Protein AF-A0A2E0F6T7-F1 (afdb_monomer_lite)

Radius of gyration: 25.2 Å; chains: 1; bounding box: 48×57×86 Å

Structure (mmCIF, N/CA/C/O backbone):
data_AF-A0A2E0F6T7-F1
#
_entry.id   AF-A0A2E0F6T7-F1
#
loop_
_atom_site.group_PDB
_atom_site.id
_atom_site.type_symbol
_atom_site.label_atom_id
_atom_site.label_alt_id
_atom_site.label_comp_id
_atom_site.label_asym_id
_atom_site.label_entity_id
_atom_site.label_seq_id
_atom_site.pdbx_PDB_ins_code
_atom_site.Cartn_x
_atom_site.Cartn_y
_atom_site.Cartn_z
_atom_site.occupancy
_atom_site.B_iso_or_equiv
_atom_site.auth_seq_id
_atom_site.auth_comp_id
_atom_site.auth_asym_id
_atom_site.auth_atom_id
_atom_site.pdbx_PDB_model_num
ATOM 1 N N . MET A 1 1 ? -14.562 -21.140 11.403 1.00 61.62 1 MET A N 1
ATOM 2 C CA . MET A 1 1 ? -14.460 -19.663 11.322 1.00 61.62 1 MET A CA 1
ATOM 3 C C . MET A 1 1 ? -13.015 -19.191 11.119 1.00 61.62 1 MET A C 1
ATOM 5 O O . MET A 1 1 ? -12.789 -18.374 10.238 1.00 61.62 1 MET A O 1
ATOM 9 N N . THR A 1 2 ? -12.035 -19.763 11.833 1.00 73.62 2 THR A N 1
ATOM 10 C CA . THR A 1 2 ? -10.591 -19.449 11.712 1.00 73.62 2 THR A CA 1
ATOM 11 C C . THR A 1 2 ? -10.030 -19.582 10.290 1.00 73.62 2 THR A C 1
ATOM 13 O O . THR A 1 2 ? -9.438 -18.637 9.792 1.00 73.62 2 THR A O 1
ATOM 16 N N . LYS A 1 3 ? -10.308 -20.683 9.573 1.00 83.38 3 LYS A N 1
ATOM 17 C CA . LYS A 1 3 ? -9.822 -20.872 8.187 1.00 83.38 3 LYS A CA 1
ATOM 18 C C . LYS A 1 3 ? -10.288 -19.779 7.210 1.00 83.38 3 LYS A C 1
ATOM 20 O O . LYS A 1 3 ? -9.493 -19.304 6.411 1.00 83.38 3 LYS A O 1
ATOM 25 N N . ILE A 1 4 ? -11.556 -19.359 7.285 1.00 86.88 4 ILE A N 1
ATOM 26 C CA . ILE A 1 4 ? -12.109 -18.310 6.402 1.00 86.88 4 ILE A CA 1
ATOM 27 C C . ILE A 1 4 ? -11.471 -16.953 6.730 1.00 86.88 4 ILE A C 1
ATOM 29 O O . ILE A 1 4 ? -11.150 -16.185 5.825 1.00 86.88 4 ILE A O 1
ATOM 33 N N . LYS A 1 5 ? -11.227 -16.681 8.017 1.00 89.44 5 LYS A N 1
ATOM 34 C CA . LYS A 1 5 ? -10.518 -15.484 8.484 1.00 89.44 5 LYS A CA 1
ATOM 35 C C . LYS A 1 5 ? -9.088 -15.437 7.928 1.00 89.44 5 LYS A C 1
ATOM 37 O O . LYS A 1 5 ? -8.731 -14.444 7.306 1.00 89.44 5 LYS A O 1
ATOM 42 N N . THR A 1 6 ? -8.331 -16.534 8.017 1.00 92.06 6 THR A N 1
ATOM 43 C CA . THR A 1 6 ? -6.976 -16.633 7.441 1.00 92.06 6 THR A CA 1
ATOM 44 C C . THR A 1 6 ? -6.974 -16.466 5.920 1.00 92.06 6 THR A C 1
ATOM 46 O O . THR A 1 6 ? -6.130 -15.752 5.387 1.00 92.06 6 THR A O 1
ATOM 49 N N . VAL A 1 7 ? -7.935 -17.065 5.205 1.00 94.56 7 VAL A N 1
ATOM 50 C CA . VAL A 1 7 ? -8.083 -16.857 3.751 1.00 94.56 7 VAL A CA 1
ATOM 51 C C . VAL A 1 7 ? -8.364 -15.388 3.445 1.00 94.56 7 VAL A C 1
ATOM 53 O O . VAL A 1 7 ? -7.757 -14.827 2.542 1.00 94.56 7 VAL A O 1
ATOM 56 N N . SER A 1 8 ? -9.223 -14.733 4.221 1.00 93.62 8 SER A N 1
ATOM 57 C CA . SER A 1 8 ? -9.528 -13.312 4.026 1.00 93.62 8 SER A CA 1
ATOM 58 C C . SER A 1 8 ? -8.299 -12.431 4.283 1.00 93.62 8 SER A C 1
ATOM 60 O O . SER A 1 8 ? -7.999 -11.551 3.479 1.00 93.62 8 SER A O 1
ATOM 62 N N . ASN A 1 9 ? -7.533 -12.722 5.339 1.00 93.81 9 ASN A N 1
ATOM 63 C CA . ASN A 1 9 ? -6.266 -12.053 5.646 1.00 93.81 9 ASN A CA 1
ATOM 64 C C . ASN A 1 9 ? -5.234 -12.240 4.526 1.00 93.81 9 ASN A C 1
ATOM 66 O O . ASN A 1 9 ? -4.562 -11.284 4.132 1.00 93.81 9 ASN A O 1
ATOM 70 N N . PHE A 1 10 ? -5.143 -13.455 3.979 1.00 95.62 10 PHE A N 1
ATOM 71 C CA . PHE A 1 10 ? -4.315 -13.761 2.818 1.00 95.62 10 PHE A CA 1
ATOM 72 C C . PHE A 1 10 ? -4.742 -12.950 1.594 1.00 95.62 10 PHE A C 1
ATOM 74 O O . PHE A 1 10 ? -3.897 -12.301 0.985 1.00 95.62 10 PHE A O 1
ATOM 81 N N . LEU A 1 11 ? -6.035 -12.924 1.260 1.00 95.69 11 LEU A N 1
ATOM 82 C CA . LEU A 1 11 ? -6.547 -12.167 0.115 1.00 95.69 11 LEU A CA 1
ATOM 83 C C . LEU A 1 11 ? -6.218 -10.676 0.240 1.00 95.69 11 LEU A C 1
ATOM 85 O O . LEU A 1 11 ? -5.744 -10.083 -0.724 1.00 95.69 11 LEU A O 1
ATOM 89 N N . VAL A 1 12 ? -6.387 -10.081 1.425 1.00 93.44 12 VAL A N 1
ATOM 90 C CA . VAL A 1 12 ? -6.034 -8.671 1.656 1.00 93.44 12 VAL A CA 1
ATOM 91 C C . VAL A 1 12 ? -4.532 -8.446 1.483 1.00 93.44 12 VAL A C 1
ATOM 93 O O . VAL A 1 12 ? -4.132 -7.631 0.652 1.00 93.44 12 VAL A O 1
ATOM 96 N N . GLY A 1 13 ? -3.694 -9.177 2.223 1.00 91.56 13 GLY A N 1
ATOM 97 C CA . GLY A 1 13 ? -2.246 -8.956 2.222 1.00 91.56 13 GLY A CA 1
ATOM 98 C C . GLY A 1 13 ? -1.561 -9.332 0.906 1.00 91.56 13 GLY A C 1
ATOM 99 O O . GLY A 1 13 ? -0.613 -8.667 0.505 1.00 91.56 13 GLY A O 1
ATOM 100 N N . PHE A 1 14 ? -2.046 -10.358 0.206 1.00 94.31 14 PHE A N 1
ATOM 101 C CA . PHE A 1 14 ? -1.449 -10.865 -1.032 1.00 94.31 14 PHE A CA 1
ATOM 102 C C . PHE A 1 14 ? -2.036 -10.231 -2.303 1.00 94.31 14 PHE A C 1
ATOM 104 O O . PHE A 1 14 ? -1.435 -10.341 -3.373 1.0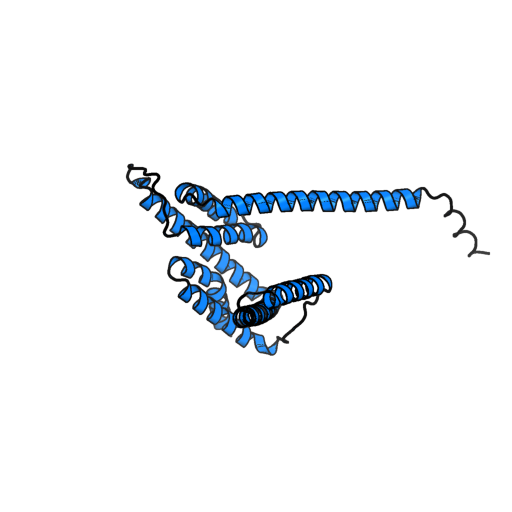0 94.31 14 PHE A O 1
ATOM 111 N N . SER A 1 15 ? -3.169 -9.518 -2.207 1.00 95.25 15 SER A N 1
ATOM 112 C CA . SER A 1 15 ? -3.799 -8.828 -3.348 1.00 95.25 15 SER A CA 1
ATOM 113 C C . SER A 1 15 ? -2.810 -7.970 -4.142 1.00 95.25 15 SER A C 1
ATOM 115 O O . SER A 1 15 ? -2.874 -7.927 -5.370 1.00 95.25 15 SER A O 1
ATOM 117 N N . TYR A 1 16 ? -1.856 -7.332 -3.462 1.00 91.25 16 TYR A N 1
ATOM 118 C CA . TYR A 1 16 ? -0.852 -6.456 -4.060 1.00 91.25 16 TYR A CA 1
ATOM 119 C C . TYR A 1 16 ? 0.065 -7.153 -5.067 1.00 91.25 16 TYR A C 1
ATOM 121 O O . TYR A 1 16 ? 0.610 -6.481 -5.940 1.00 91.25 16 TYR A O 1
ATOM 129 N N . THR A 1 17 ? 0.221 -8.478 -5.022 1.00 94.44 17 THR A N 1
ATOM 130 C CA . THR A 1 17 ? 0.951 -9.210 -6.070 1.00 94.44 17 THR A CA 1
ATOM 131 C C . THR A 1 17 ? 0.209 -9.221 -7.398 1.00 94.44 17 THR A C 1
ATOM 133 O O . THR A 1 17 ? 0.825 -9.145 -8.462 1.00 94.44 17 THR A O 1
ATOM 136 N N . LEU A 1 18 ? -1.122 -9.185 -7.365 1.00 93.75 18 LEU A N 1
ATOM 137 C CA . LEU A 1 18 ? -1.937 -9.146 -8.575 1.00 93.75 18 LEU A CA 1
ATOM 138 C C . LEU A 1 18 ? -1.811 -7.817 -9.331 1.00 93.75 18 LEU A C 1
ATOM 140 O O . LEU A 1 18 ? -2.150 -7.780 -10.510 1.00 93.75 18 LEU A O 1
ATOM 144 N N . LEU A 1 19 ? -1.253 -6.758 -8.722 1.00 89.81 19 LEU A N 1
ATOM 145 C CA . LEU A 1 19 ? -0.925 -5.509 -9.426 1.00 89.81 19 LEU A CA 1
ATOM 146 C C . LEU A 1 19 ? 0.069 -5.716 -10.574 1.00 89.81 19 LEU A C 1
ATOM 148 O O . LEU A 1 19 ? 0.006 -4.970 -11.550 1.00 89.81 19 LEU A O 1
ATOM 152 N N . LEU A 1 20 ? 0.961 -6.711 -10.478 1.00 88.94 20 LEU A N 1
ATOM 153 C CA . LEU A 1 20 ? 1.888 -7.051 -11.563 1.00 88.94 20 LEU A CA 1
ATOM 154 C C . LEU A 1 20 ? 1.158 -7.596 -12.792 1.00 88.94 20 LEU A C 1
ATOM 156 O O . LEU A 1 20 ? 1.630 -7.429 -13.913 1.00 88.94 20 LEU A O 1
ATOM 160 N N . TYR A 1 21 ? 0.021 -8.259 -12.577 1.00 87.81 21 TYR A N 1
ATOM 161 C CA . TYR A 1 21 ? -0.737 -8.912 -13.633 1.00 87.81 21 TYR A CA 1
ATOM 162 C C . TYR A 1 21 ? -1.860 -8.015 -14.155 1.00 87.81 21 TYR A C 1
ATOM 164 O O . TYR A 1 21 ? -1.913 -7.696 -15.340 1.00 87.81 21 TYR A O 1
ATOM 172 N N . ASN A 1 22 ? -2.773 -7.602 -13.271 1.00 89.94 22 ASN A N 1
ATOM 173 C CA . ASN A 1 22 ? -3.933 -6.800 -13.634 1.00 89.94 22 ASN A CA 1
ATOM 174 C C . ASN A 1 22 ? -4.479 -6.005 -12.434 1.00 89.94 22 ASN A C 1
ATOM 176 O O . ASN A 1 22 ? -4.794 -6.552 -11.376 1.00 89.94 22 ASN A O 1
ATOM 180 N N . LYS A 1 23 ? -4.690 -4.700 -12.643 1.00 87.50 23 LYS A N 1
ATOM 181 C CA . LYS A 1 23 ? -5.265 -3.773 -11.653 1.00 87.50 23 LYS A CA 1
ATOM 182 C C . LYS A 1 23 ? -6.658 -4.197 -11.171 1.00 87.50 23 LYS A C 1
ATOM 184 O O . LYS A 1 23 ? -6.986 -3.996 -10.005 1.00 87.50 23 LYS A O 1
ATOM 189 N N . ILE A 1 24 ? -7.461 -4.801 -12.048 1.00 90.06 24 ILE A N 1
ATOM 190 C CA . ILE A 1 24 ? -8.802 -5.300 -11.722 1.00 90.06 24 ILE A CA 1
ATOM 191 C C . ILE A 1 24 ? -8.698 -6.478 -10.752 1.00 90.06 24 ILE A C 1
ATOM 193 O O . ILE A 1 24 ? -9.421 -6.516 -9.763 1.00 90.06 24 ILE A O 1
ATOM 197 N N . TYR A 1 25 ? -7.767 -7.409 -10.982 1.00 92.69 25 TYR A N 1
ATOM 198 C CA . TYR A 1 25 ? -7.584 -8.570 -10.106 1.00 92.69 25 TYR A CA 1
ATOM 199 C C . TYR A 1 25 ? -7.112 -8.164 -8.715 1.00 92.69 25 TYR A C 1
ATOM 201 O O . TYR A 1 25 ? -7.616 -8.698 -7.728 1.00 92.69 25 TYR A O 1
ATOM 209 N N . PHE A 1 26 ? -6.216 -7.177 -8.631 1.00 92.25 26 PHE A N 1
ATOM 210 C CA . PHE A 1 26 ? -5.876 -6.531 -7.365 1.00 92.25 26 PHE A CA 1
ATOM 211 C C . PHE A 1 26 ? -7.130 -6.004 -6.655 1.00 92.25 26 PHE A C 1
ATOM 213 O O . PHE A 1 26 ? -7.393 -6.391 -5.517 1.00 92.25 26 PHE A O 1
ATOM 220 N N . GLY A 1 27 ? -7.929 -5.176 -7.337 1.00 88.69 27 GLY A N 1
ATOM 221 C CA . GLY A 1 27 ? -9.111 -4.544 -6.749 1.00 88.69 27 GLY A CA 1
ATOM 222 C C . GLY A 1 27 ? -10.162 -5.549 -6.277 1.00 88.69 27 GLY A C 1
ATOM 223 O O . GLY A 1 27 ? -10.627 -5.459 -5.145 1.00 88.69 27 GLY A O 1
ATOM 224 N N . VAL A 1 28 ? -10.500 -6.538 -7.109 1.00 92.75 28 VAL A N 1
ATOM 225 C CA . VAL A 1 28 ? -11.490 -7.574 -6.775 1.00 92.75 28 VAL A CA 1
ATOM 226 C C . VAL A 1 28 ? -11.014 -8.421 -5.598 1.00 92.75 28 VAL A C 1
ATOM 228 O O . VAL A 1 28 ? -11.767 -8.625 -4.653 1.00 92.75 28 VAL A O 1
ATOM 231 N N . THR A 1 29 ? -9.759 -8.872 -5.612 1.00 94.94 29 THR A N 1
ATOM 232 C CA . THR A 1 29 ? -9.207 -9.720 -4.542 1.00 94.94 29 THR A CA 1
ATOM 233 C C . THR A 1 29 ? -9.156 -8.976 -3.216 1.00 94.94 29 THR A C 1
ATOM 235 O O . THR A 1 29 ? -9.562 -9.521 -2.188 1.00 94.94 29 THR A O 1
ATOM 238 N N . LEU A 1 30 ? -8.717 -7.713 -3.246 1.00 92.00 30 LEU A N 1
ATOM 239 C CA . LEU A 1 30 ? -8.727 -6.849 -2.076 1.00 92.00 30 LEU A CA 1
ATOM 240 C C . LEU A 1 30 ? -10.159 -6.696 -1.554 1.00 92.00 30 LEU A C 1
ATOM 242 O O . LEU A 1 30 ? -10.411 -7.039 -0.405 1.00 92.00 30 LEU A O 1
ATOM 246 N N . LEU A 1 31 ? -11.111 -6.275 -2.394 1.00 90.50 31 LEU A N 1
ATOM 247 C CA . LEU A 1 31 ? -12.509 -6.087 -1.991 1.00 90.50 31 LEU A CA 1
ATOM 248 C C . LEU A 1 31 ? -13.119 -7.356 -1.394 1.00 90.50 31 LEU A C 1
ATOM 250 O O . LEU A 1 31 ? -13.725 -7.283 -0.329 1.00 90.50 31 LEU A O 1
ATOM 254 N N . VAL A 1 32 ? -12.929 -8.517 -2.024 1.00 93.38 32 VAL A N 1
ATOM 255 C CA . VAL A 1 32 ? -13.435 -9.798 -1.510 1.00 93.38 32 VAL A CA 1
ATOM 256 C C . VAL A 1 32 ? -12.836 -10.110 -0.137 1.00 93.38 32 VAL A C 1
ATOM 258 O O . VAL A 1 32 ? -13.575 -10.494 0.772 1.00 93.38 32 VAL A O 1
ATOM 261 N N . GLY A 1 33 ? -11.531 -9.899 0.055 1.00 92.44 33 GLY A N 1
ATOM 262 C CA . GLY A 1 33 ? -10.875 -10.073 1.353 1.00 92.44 33 GLY A CA 1
ATOM 263 C C . GLY A 1 33 ? -11.412 -9.113 2.422 1.00 92.44 33 GLY A C 1
ATOM 264 O O . GLY A 1 33 ? -11.763 -9.549 3.521 1.00 92.44 33 GLY A O 1
ATOM 265 N N . LEU A 1 34 ? -11.541 -7.822 2.089 1.00 89.12 34 LEU A N 1
ATOM 266 C CA . LEU A 1 34 ? -12.056 -6.787 2.993 1.00 89.12 34 LEU A CA 1
ATOM 267 C C . LEU A 1 34 ? -13.513 -7.073 3.396 1.00 89.12 34 LEU A C 1
ATOM 269 O O . LEU A 1 34 ? -13.841 -7.063 4.583 1.00 89.12 34 LEU A O 1
ATOM 273 N N . PHE A 1 35 ? -14.388 -7.367 2.428 1.00 89.19 35 PHE A N 1
ATOM 274 C CA . PHE A 1 35 ? -15.796 -7.678 2.690 1.00 89.19 35 PHE A CA 1
ATOM 275 C C . PHE A 1 35 ? -15.956 -8.951 3.518 1.00 89.19 35 PHE A C 1
ATOM 277 O O . PHE A 1 35 ? -16.786 -8.984 4.426 1.00 89.19 35 PHE A O 1
ATOM 284 N N . SER A 1 36 ? -15.139 -9.973 3.258 1.00 90.62 36 SER A N 1
ATOM 285 C CA . SER A 1 36 ? -15.159 -11.212 4.039 1.00 90.62 36 SER A CA 1
ATOM 286 C C . SER A 1 36 ? -14.774 -10.956 5.498 1.00 90.62 36 SER A C 1
ATOM 288 O O . SER A 1 36 ? -15.485 -11.393 6.402 1.00 90.62 36 SER A O 1
ATOM 290 N N . LEU A 1 37 ? -13.715 -10.175 5.749 1.00 88.56 37 LEU A N 1
ATOM 291 C CA . LEU A 1 37 ? -13.326 -9.775 7.108 1.00 88.56 37 LEU A CA 1
ATOM 292 C C . LEU A 1 37 ? -14.413 -8.966 7.809 1.00 88.56 37 LEU A C 1
ATOM 294 O O . LEU A 1 37 ? -14.748 -9.249 8.961 1.00 88.56 37 LEU A O 1
ATOM 298 N N . PHE A 1 38 ? -14.993 -7.997 7.102 1.00 86.44 38 PHE A N 1
ATOM 299 C CA . PHE A 1 38 ? -16.081 -7.187 7.631 1.00 86.44 38 PHE A CA 1
ATOM 300 C C . PHE A 1 38 ? -17.281 -8.048 8.029 1.00 86.44 38 PHE A C 1
ATOM 302 O O . PHE A 1 38 ? -17.812 -7.897 9.126 1.00 86.44 38 PHE A O 1
ATOM 309 N N . PHE A 1 39 ? -17.682 -8.994 7.180 1.00 86.44 39 PHE A N 1
ATOM 310 C CA . PHE A 1 39 ? -18.820 -9.866 7.450 1.00 86.44 39 PHE A CA 1
ATOM 311 C C . PHE A 1 39 ? -18.572 -10.812 8.633 1.00 86.44 39 PHE A C 1
ATOM 313 O O . PHE A 1 39 ? -19.473 -11.022 9.447 1.00 86.44 39 PHE A O 1
ATOM 320 N N . LEU A 1 40 ? -17.357 -11.352 8.766 1.00 86.44 40 LEU A N 1
ATOM 321 C CA . LEU A 1 40 ? -16.989 -12.240 9.874 1.00 86.44 40 LEU A CA 1
ATOM 322 C C . LEU A 1 40 ? -17.010 -11.518 11.227 1.00 86.44 40 LEU A C 1
ATOM 324 O O . LEU A 1 40 ? -17.507 -12.064 12.212 1.00 86.44 40 LEU A O 1
ATOM 328 N N . GLU A 1 41 ? -16.514 -10.283 11.277 1.00 82.12 41 GLU A N 1
ATOM 329 C CA . GLU A 1 41 ? -16.394 -9.502 12.515 1.00 82.12 41 GLU A CA 1
ATOM 330 C C . GLU A 1 41 ? -17.555 -8.507 12.717 1.00 82.12 41 GLU A C 1
ATOM 332 O O . GLU A 1 41 ? -17.557 -7.747 13.685 1.00 82.12 41 GLU A O 1
ATOM 337 N N . ARG A 1 42 ? -18.591 -8.542 11.860 1.00 78.31 42 ARG A N 1
ATOM 338 C CA . ARG A 1 42 ? -19.722 -7.588 11.862 1.00 78.31 42 ARG A CA 1
ATOM 339 C C . ARG A 1 42 ? -20.403 -7.421 13.221 1.00 78.31 42 ARG A C 1
ATOM 341 O O . ARG A 1 42 ? -20.880 -6.345 13.549 1.00 78.31 42 ARG A O 1
ATOM 348 N N . HIS A 1 43 ? -20.440 -8.490 14.015 1.00 77.25 43 HIS A N 1
ATOM 349 C CA . HIS A 1 43 ? -21.098 -8.528 15.322 1.00 77.25 43 HIS A CA 1
ATOM 350 C C . HIS A 1 43 ? -20.323 -7.766 16.408 1.00 77.25 43 HIS A C 1
ATOM 352 O O . HIS A 1 43 ? -20.911 -7.346 17.399 1.00 77.25 43 HIS A O 1
ATOM 358 N N . LYS A 1 44 ? -19.016 -7.554 16.216 1.00 72.81 44 LYS A N 1
ATOM 359 C CA . LYS A 1 44 ? -18.159 -6.767 17.116 1.00 72.81 44 LYS A CA 1
ATOM 360 C C . LYS A 1 44 ? -18.028 -5.312 16.670 1.00 72.81 44 LYS A C 1
ATOM 362 O O . LYS A 1 44 ? -17.322 -4.533 17.308 1.00 72.81 44 LYS A O 1
ATOM 367 N N . PHE A 1 45 ? -18.671 -4.946 15.564 1.00 70.44 45 PHE A N 1
ATOM 368 C CA . PHE A 1 45 ? -18.433 -3.686 14.889 1.00 70.44 45 PHE A CA 1
ATOM 369 C C . PHE A 1 45 ? -19.621 -2.732 15.006 1.00 70.44 45 PHE A C 1
ATOM 371 O O . PHE A 1 45 ? -20.758 -3.085 14.704 1.00 70.44 45 PHE A O 1
ATOM 378 N N . LYS A 1 46 ? -19.340 -1.483 15.390 1.00 72.19 46 LYS A N 1
ATOM 379 C CA . LYS A 1 46 ? -20.273 -0.360 15.255 1.00 72.19 46 LYS A CA 1
ATOM 380 C C . LYS A 1 46 ? -19.704 0.620 14.243 1.00 72.19 46 LYS A C 1
ATOM 382 O O . LYS A 1 46 ? -18.585 1.108 14.420 1.00 72.19 46 LYS A O 1
ATOM 387 N N . PHE A 1 47 ? -20.481 0.887 13.194 1.00 74.56 47 PHE A N 1
ATOM 388 C CA . PHE A 1 47 ? -20.090 1.829 12.155 1.00 74.56 47 PHE A CA 1
ATOM 389 C C . PHE A 1 47 ? -19.928 3.219 12.760 1.00 74.56 47 PHE A C 1
ATOM 391 O O . PHE A 1 47 ? -20.829 3.736 13.418 1.00 74.56 47 PHE A O 1
ATOM 398 N N . ASN A 1 48 ? -18.756 3.804 12.553 1.00 69.88 48 ASN A N 1
ATOM 399 C CA . ASN A 1 48 ? -18.409 5.111 13.067 1.00 69.88 48 ASN A CA 1
ATOM 400 C C . ASN A 1 48 ? -18.237 6.082 11.907 1.00 69.88 48 ASN A C 1
ATOM 402 O O . ASN A 1 48 ? -17.464 5.839 10.981 1.00 69.88 48 ASN A O 1
ATOM 406 N N . PHE A 1 49 ? -18.918 7.216 12.015 1.00 68.56 49 PHE A N 1
ATOM 407 C CA . PHE A 1 49 ? -18.798 8.327 11.073 1.00 68.56 49 PHE A CA 1
ATOM 408 C C . PHE A 1 49 ? -17.727 9.345 11.481 1.00 68.56 49 PHE A C 1
ATOM 410 O O . PHE A 1 49 ? -17.420 10.256 10.722 1.00 68.56 49 PHE A O 1
ATOM 417 N N . VAL A 1 50 ? -17.163 9.199 12.684 1.00 67.31 50 VAL A N 1
ATOM 418 C CA . VAL A 1 50 ? -16.272 10.184 13.305 1.00 67.31 50 VAL A CA 1
ATOM 419 C C . VAL A 1 50 ? -15.006 9.486 13.818 1.00 67.31 50 VAL A C 1
ATOM 421 O O . VAL A 1 50 ? -15.059 8.355 14.328 1.00 67.31 50 VAL A O 1
ATOM 424 N N . TYR A 1 51 ? -13.850 10.141 13.672 1.00 65.44 51 TYR A N 1
ATOM 425 C CA . TYR A 1 51 ? -12.606 9.691 14.295 1.00 65.44 51 TYR A CA 1
ATOM 426 C C . TYR A 1 51 ? -12.681 9.901 15.807 1.00 65.44 51 TYR A C 1
ATOM 428 O O . TYR A 1 51 ? -13.264 10.870 16.287 1.00 65.44 51 TYR A O 1
ATOM 436 N N . ASN A 1 52 ? -12.048 9.018 16.579 1.00 66.06 52 ASN A N 1
ATOM 437 C CA . ASN A 1 52 ? -12.006 9.193 18.033 1.00 66.06 52 ASN A CA 1
ATOM 438 C C . ASN A 1 52 ? -11.146 10.415 18.426 1.00 66.06 52 ASN A C 1
ATOM 440 O O . ASN A 1 52 ? -11.353 11.006 19.481 1.00 66.06 52 ASN A O 1
ATOM 444 N N . GLU A 1 53 ? -10.209 10.823 17.565 1.00 71.06 53 GLU A N 1
ATOM 445 C CA . GLU A 1 53 ? -9.313 11.952 17.805 1.00 71.06 53 GLU A CA 1
ATOM 446 C C . GLU A 1 53 ? -9.862 13.270 17.248 1.00 71.06 53 GLU A C 1
ATOM 448 O O . GLU A 1 53 ? -10.107 13.424 16.048 1.00 71.06 53 GLU A O 1
ATOM 453 N N . LYS A 1 54 ? -9.989 14.269 18.130 1.00 73.69 54 LYS A N 1
ATOM 454 C CA . LYS A 1 54 ? -10.538 15.592 17.796 1.00 73.69 54 LYS A CA 1
ATOM 455 C C . LYS A 1 54 ? -9.720 16.330 16.727 1.00 73.69 54 LYS A C 1
ATOM 457 O O . LYS A 1 54 ? -10.310 16.975 15.869 1.00 73.69 54 LYS A O 1
ATOM 462 N N . GLN A 1 55 ? -8.388 16.223 16.752 1.00 68.62 55 GLN A N 1
ATOM 463 C CA . GLN A 1 55 ? -7.516 16.857 15.750 1.00 68.62 55 GLN A CA 1
ATOM 464 C C . GLN A 1 55 ? -7.726 16.264 14.352 1.00 68.62 55 GLN A C 1
ATOM 466 O O . GLN A 1 55 ? -7.897 17.008 13.390 1.00 68.62 55 GLN A O 1
ATOM 471 N N . THR A 1 56 ? -7.795 14.939 14.250 1.00 72.25 56 THR A N 1
ATOM 472 C CA . THR A 1 56 ? -8.013 14.224 12.985 1.00 72.25 56 THR A CA 1
ATOM 473 C C . THR A 1 56 ? -9.373 14.565 12.375 1.00 72.25 56 THR A C 1
ATOM 475 O O . THR A 1 56 ? -9.463 14.798 11.171 1.00 72.25 56 THR A O 1
ATOM 478 N N . ASN A 1 57 ? -10.413 14.722 13.204 1.00 75.12 57 ASN A N 1
ATOM 479 C CA . ASN A 1 57 ? -11.711 15.230 12.749 1.00 75.12 57 ASN A CA 1
ATOM 480 C C . ASN A 1 57 ? -11.614 16.641 12.158 1.00 75.12 57 ASN A C 1
ATOM 482 O O . ASN A 1 57 ? -12.184 16.890 11.102 1.00 75.12 57 ASN A O 1
ATOM 486 N N . ILE A 1 58 ? -10.883 17.558 12.802 1.00 76.06 58 ILE A N 1
ATOM 487 C CA . ILE A 1 58 ? -10.713 18.933 12.301 1.00 76.06 58 ILE A CA 1
ATOM 488 C C . ILE A 1 58 ? -10.053 18.922 10.920 1.00 76.06 58 ILE A C 1
ATOM 490 O O . ILE A 1 58 ? -10.562 19.563 10.004 1.00 76.06 58 ILE A O 1
ATOM 494 N N . PHE A 1 59 ? -8.964 18.167 10.747 1.00 74.75 59 PHE A N 1
ATOM 495 C CA . PHE A 1 59 ? -8.304 18.043 9.444 1.00 74.75 59 PHE A CA 1
ATOM 496 C C . PHE A 1 59 ? -9.218 17.413 8.390 1.00 74.75 59 PHE A C 1
ATOM 498 O O . PHE A 1 59 ? -9.255 17.891 7.257 1.00 74.75 59 PHE A O 1
ATOM 505 N N . PHE A 1 60 ? -9.989 16.387 8.754 1.00 77.31 60 PHE A N 1
ATOM 506 C CA . PHE A 1 60 ? -10.955 15.760 7.854 1.00 77.31 60 PHE A CA 1
ATOM 507 C C . PHE A 1 60 ? -12.026 16.755 7.383 1.00 77.31 60 PHE A C 1
ATOM 509 O O . PHE A 1 60 ? -12.207 16.926 6.179 1.00 77.31 60 PHE A O 1
ATOM 516 N N . PHE A 1 61 ? -12.675 17.478 8.300 1.00 80.19 61 PHE A N 1
ATOM 517 C CA . PHE A 1 61 ? -13.690 18.475 7.945 1.00 80.19 61 PHE A CA 1
ATOM 518 C C . PHE A 1 61 ? -13.112 19.645 7.147 1.00 80.19 61 PHE A C 1
ATOM 520 O O . PHE A 1 61 ? -13.725 20.070 6.172 1.00 80.19 61 PHE A O 1
ATOM 527 N N . LEU A 1 62 ? -11.917 20.128 7.499 1.00 83.88 62 LEU A N 1
ATOM 528 C CA . LEU A 1 62 ? -11.226 21.159 6.724 1.00 83.88 62 LEU A CA 1
ATOM 529 C C . LEU A 1 62 ? -10.961 20.687 5.288 1.00 83.88 62 LEU A C 1
ATOM 531 O O . LEU A 1 62 ? -11.219 21.423 4.340 1.00 83.88 62 LEU A O 1
ATOM 535 N N . THR A 1 63 ? -10.495 19.446 5.127 1.00 80.69 63 THR A N 1
ATOM 536 C CA . THR A 1 63 ? -10.269 18.836 3.809 1.00 80.69 63 THR A CA 1
ATOM 537 C C . THR A 1 63 ? -11.567 18.774 3.007 1.00 80.69 63 THR A C 1
ATOM 539 O O . THR A 1 63 ? -11.574 19.150 1.838 1.00 80.69 63 THR A O 1
ATOM 542 N N . LEU A 1 64 ? -12.678 18.366 3.630 1.00 82.75 64 LEU A N 1
ATOM 543 C CA . LEU A 1 64 ? -13.983 18.341 2.970 1.00 82.75 64 LEU A CA 1
ATOM 544 C C . LEU A 1 64 ? -14.442 19.732 2.536 1.00 82.75 64 LEU A C 1
ATOM 546 O O . LEU A 1 64 ? -14.893 19.878 1.407 1.00 82.75 64 LEU A O 1
ATOM 550 N N . ILE A 1 65 ? -14.286 20.751 3.385 1.00 84.00 65 ILE A N 1
ATOM 551 C CA . ILE A 1 65 ? -14.638 22.137 3.044 1.00 84.00 65 ILE A CA 1
ATOM 552 C C . ILE A 1 65 ? -13.818 22.615 1.841 1.00 84.00 65 ILE A C 1
ATOM 554 O O . ILE A 1 65 ? -14.386 23.147 0.890 1.00 84.00 65 ILE A O 1
ATOM 558 N N . LEU A 1 66 ? -12.501 22.379 1.838 1.00 84.75 66 LEU A N 1
ATOM 559 C CA . LEU A 1 66 ? -11.623 22.753 0.724 1.00 84.75 66 LEU A CA 1
ATOM 560 C C . LEU A 1 66 ? -12.026 22.057 -0.585 1.00 84.75 66 LEU A C 1
ATOM 562 O O . LEU A 1 66 ? -12.112 22.706 -1.628 1.00 84.75 66 LEU A O 1
ATOM 566 N N . PHE A 1 67 ? -12.329 20.758 -0.534 1.00 79.69 67 PHE A N 1
ATOM 567 C CA . PHE A 1 67 ? -12.803 20.003 -1.698 1.00 79.69 67 PHE A CA 1
ATOM 568 C C . PHE A 1 67 ? -14.180 20.466 -2.182 1.00 79.69 67 PHE A C 1
ATOM 570 O O . PHE A 1 67 ? -14.416 20.529 -3.389 1.00 79.69 67 PHE A O 1
ATOM 577 N N . PHE A 1 68 ? -15.074 20.820 -1.259 1.00 81.88 68 PHE A N 1
ATOM 578 C CA . PHE A 1 68 ? -16.402 21.338 -1.570 1.00 81.88 68 PHE A CA 1
ATOM 579 C C . PHE A 1 68 ? -16.317 22.680 -2.298 1.00 81.88 68 PHE A C 1
ATOM 581 O O . PHE A 1 68 ? -16.897 22.835 -3.371 1.00 81.88 68 PHE A O 1
ATOM 588 N N . VAL A 1 69 ? -15.504 23.610 -1.785 1.00 83.50 69 VAL A N 1
ATOM 589 C CA . VAL A 1 69 ? -15.225 24.899 -2.439 1.00 83.50 69 VAL A CA 1
ATOM 590 C C . VAL A 1 69 ? -14.616 24.682 -3.824 1.00 83.50 69 VAL A C 1
ATOM 592 O O . VAL A 1 69 ? -15.095 25.251 -4.802 1.00 83.50 69 VAL A O 1
ATOM 595 N N . SER A 1 70 ? -13.613 23.805 -3.937 1.00 81.88 70 SER A N 1
ATOM 596 C CA . SER A 1 70 ? -12.992 23.483 -5.226 1.00 81.88 70 SER A CA 1
ATOM 597 C C . SER A 1 70 ? -13.978 22.885 -6.233 1.00 81.88 70 SER A C 1
ATOM 599 O O . SER A 1 70 ? -13.795 23.066 -7.434 1.00 81.88 70 SER A O 1
ATOM 601 N N . SER A 1 71 ? -14.994 22.159 -5.770 1.00 83.50 71 SER A N 1
ATOM 602 C CA . SER A 1 71 ? -15.964 21.500 -6.648 1.00 83.50 71 SER A CA 1
ATOM 603 C C . SER A 1 71 ? -17.069 22.437 -7.114 1.00 83.50 71 SER A C 1
ATOM 605 O O . SER A 1 71 ? -17.484 22.332 -8.263 1.00 83.50 71 SER A O 1
ATOM 607 N N . ILE A 1 72 ? -17.488 23.396 -6.280 1.00 83.56 72 ILE A N 1
ATOM 608 C CA . ILE A 1 72 ? -18.395 24.480 -6.698 1.00 83.56 72 ILE A CA 1
ATOM 609 C C . ILE A 1 72 ? -17.741 25.333 -7.789 1.00 83.56 72 ILE A C 1
ATOM 611 O O . ILE A 1 72 ? -18.389 25.702 -8.761 1.00 83.56 72 ILE A O 1
ATOM 615 N N . LEU A 1 73 ? -16.447 25.621 -7.637 1.00 85.25 73 LEU A N 1
ATOM 616 C CA . LEU A 1 73 ? -15.673 26.432 -8.581 1.00 85.25 73 LEU A CA 1
ATOM 617 C C . LEU A 1 73 ? -15.234 25.659 -9.839 1.00 85.25 73 LEU A C 1
ATOM 619 O O . LEU A 1 73 ? -14.531 26.205 -10.688 1.00 85.25 73 LEU A O 1
ATOM 623 N N . SER A 1 74 ? -15.614 24.385 -9.965 1.00 87.69 74 SER A N 1
ATOM 624 C CA . SER A 1 74 ? -15.248 23.541 -11.099 1.00 87.69 74 SER A CA 1
ATOM 625 C C . SER A 1 74 ? -16.033 23.899 -12.357 1.00 87.69 74 SER A C 1
ATOM 627 O O . SER A 1 74 ? -17.223 24.194 -12.315 1.00 87.69 74 SER A O 1
ATOM 629 N N . ILE A 1 75 ? -15.379 23.748 -13.511 1.00 79.94 75 ILE A N 1
ATOM 630 C CA . ILE A 1 75 ? -15.979 23.922 -14.844 1.00 79.94 75 ILE A CA 1
ATOM 631 C C . ILE A 1 75 ? -17.149 22.942 -15.071 1.00 79.94 75 ILE A C 1
ATOM 633 O O . ILE A 1 75 ? -18.048 23.216 -15.863 1.00 79.94 75 ILE A O 1
ATOM 637 N N . LYS A 1 76 ? -17.141 21.782 -14.398 1.00 86.75 76 LYS A N 1
ATOM 638 C CA . LYS A 1 76 ? -18.204 20.766 -14.466 1.00 86.75 76 LYS A CA 1
ATOM 639 C C . LYS A 1 76 ? -18.611 20.343 -13.051 1.00 86.75 76 LYS A C 1
ATOM 641 O O . LYS A 1 76 ? -18.139 19.299 -12.589 1.00 86.75 76 LYS A O 1
ATOM 646 N N . PRO A 1 77 ? -19.458 21.130 -12.369 1.00 77.62 77 PRO A N 1
ATOM 647 C CA . PRO A 1 77 ? -19.770 20.926 -10.957 1.00 77.62 77 PRO A CA 1
ATOM 648 C C . PRO A 1 77 ? -20.389 19.550 -10.688 1.00 77.62 77 PRO A C 1
ATOM 650 O O . PRO A 1 77 ? -19.985 18.897 -9.731 1.00 77.62 77 PRO A O 1
ATOM 653 N N . ASP A 1 78 ? -21.255 19.044 -11.572 1.00 80.94 78 ASP A N 1
ATOM 654 C CA . ASP A 1 78 ? -21.907 17.732 -11.411 1.00 80.94 78 ASP A CA 1
ATOM 655 C C . ASP A 1 78 ? -20.892 16.590 -11.242 1.00 80.94 78 ASP A C 1
ATOM 657 O O . ASP A 1 78 ? -20.950 15.814 -10.288 1.00 80.94 78 ASP A O 1
ATOM 661 N N . ARG A 1 79 ? -19.878 16.545 -12.118 1.00 79.81 79 ARG A N 1
ATOM 662 C CA . ARG A 1 79 ? -18.801 15.542 -12.049 1.00 79.81 79 ARG A CA 1
ATOM 663 C C . ARG A 1 79 ? -17.936 15.720 -10.806 1.00 79.81 79 ARG A C 1
ATOM 665 O O . ARG A 1 79 ? -17.410 14.751 -10.270 1.00 79.81 79 ARG A O 1
ATOM 672 N N . SER A 1 80 ? -17.753 16.957 -10.357 1.00 83.00 80 SER A N 1
ATOM 673 C CA . SER A 1 80 ? -16.952 17.260 -9.173 1.00 83.00 80 SER A CA 1
ATOM 674 C C . SER A 1 80 ? -17.669 16.873 -7.876 1.00 83.00 80 SER A C 1
ATOM 676 O O . SER A 1 80 ? -17.028 16.345 -6.968 1.00 83.00 80 SER A O 1
ATOM 678 N N . PHE A 1 81 ? -18.993 17.031 -7.802 1.00 78.62 81 PHE A N 1
ATOM 679 C CA . PHE A 1 81 ? -19.788 16.566 -6.663 1.00 78.62 81 PHE A CA 1
ATOM 680 C C . PHE A 1 81 ? -19.809 15.042 -6.536 1.00 78.62 81 PHE A C 1
ATOM 682 O O . PHE A 1 81 ? -19.663 14.531 -5.424 1.00 78.62 81 PHE A O 1
ATOM 689 N N . GLU A 1 82 ? -19.905 14.310 -7.650 1.00 81.12 82 GLU A N 1
ATOM 690 C CA . GLU A 1 82 ? -19.759 12.849 -7.636 1.00 81.12 82 GLU A CA 1
ATOM 691 C C . GLU A 1 82 ? -18.419 12.435 -7.014 1.00 81.12 82 GLU A C 1
ATOM 693 O O . GLU A 1 82 ? -18.381 11.589 -6.119 1.00 81.12 82 GLU A O 1
ATOM 698 N N . VAL A 1 83 ? -17.318 13.082 -7.413 1.00 77.56 83 VAL A N 1
ATOM 699 C CA . VAL A 1 83 ? -15.979 12.817 -6.862 1.00 77.56 83 VAL A CA 1
ATOM 700 C C . VAL A 1 83 ? -15.922 13.072 -5.355 1.00 77.56 83 VAL A C 1
ATOM 702 O O . VAL A 1 83 ? -15.331 12.265 -4.637 1.00 77.56 83 VAL A O 1
ATOM 705 N N . ILE A 1 84 ? -16.560 14.133 -4.850 1.00 81.62 84 ILE A N 1
ATOM 706 C CA . ILE A 1 84 ? -16.647 14.374 -3.401 1.00 81.62 84 ILE A CA 1
ATOM 707 C C . ILE A 1 84 ? -17.383 13.231 -2.704 1.00 81.62 84 ILE A C 1
ATOM 709 O O . ILE A 1 84 ? -16.912 12.743 -1.676 1.00 81.62 84 ILE A O 1
ATOM 713 N N . PHE A 1 85 ? -18.520 12.791 -3.244 1.00 81.50 85 PHE A N 1
ATOM 714 C CA . PHE A 1 85 ? -19.299 11.718 -2.634 1.00 81.50 85 PHE A CA 1
ATOM 715 C C . PHE A 1 85 ? -18.502 10.410 -2.584 1.00 81.50 85 PHE A C 1
ATOM 717 O O . PHE A 1 85 ? -18.410 9.778 -1.528 1.00 81.50 85 PHE A O 1
ATOM 724 N N . TYR A 1 86 ? -17.837 10.054 -3.688 1.00 81.31 86 TYR A N 1
ATOM 725 C CA . TYR A 1 86 ? -16.922 8.914 -3.730 1.00 81.31 86 TYR A CA 1
ATOM 726 C C . TYR A 1 86 ? -15.783 9.058 -2.720 1.00 81.31 86 TYR A C 1
ATOM 728 O O . TYR A 1 86 ? -15.444 8.088 -2.045 1.00 81.31 86 TYR A O 1
ATOM 736 N N . PHE A 1 87 ? -15.211 10.252 -2.571 1.00 79.62 87 PHE A N 1
ATOM 737 C CA . PHE A 1 87 ? -14.120 10.505 -1.635 1.00 79.62 87 PHE A CA 1
ATOM 738 C C . PHE A 1 87 ? -14.562 10.388 -0.169 1.00 79.62 87 PHE A C 1
ATOM 740 O O . PHE A 1 87 ? -13.874 9.749 0.628 1.00 79.62 87 PHE A O 1
ATOM 747 N N . ILE A 1 88 ? -15.734 1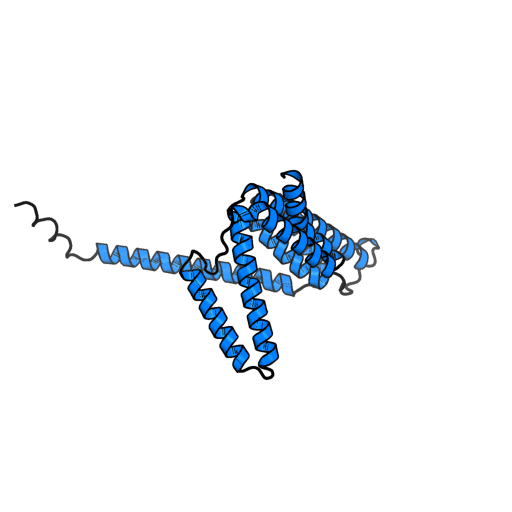0.924 0.186 1.00 82.94 88 ILE A N 1
ATOM 748 C CA . ILE A 1 88 ? -16.323 10.777 1.526 1.00 82.94 88 ILE A CA 1
ATOM 749 C C . ILE A 1 88 ? -16.585 9.301 1.825 1.00 82.94 88 ILE A C 1
ATOM 751 O O . ILE A 1 88 ? -16.154 8.800 2.865 1.00 82.94 88 ILE A O 1
ATOM 755 N N . ALA A 1 89 ? -17.254 8.591 0.911 1.00 82.31 89 ALA A N 1
ATOM 756 C CA . ALA A 1 89 ? -17.538 7.168 1.065 1.00 82.31 89 ALA A CA 1
ATOM 757 C C . ALA A 1 89 ? -16.243 6.360 1.219 1.00 82.31 89 ALA A C 1
ATOM 759 O O . ALA A 1 89 ? -16.133 5.530 2.121 1.00 82.31 89 ALA A O 1
ATOM 760 N N . PHE A 1 90 ? -15.234 6.658 0.399 1.00 80.62 90 PHE A N 1
ATOM 761 C CA . PHE A 1 90 ? -13.918 6.040 0.480 1.00 80.62 90 PHE A CA 1
ATOM 762 C C . PHE A 1 90 ? -13.276 6.258 1.852 1.00 80.62 90 PHE A C 1
ATOM 764 O O . PHE A 1 90 ? -12.849 5.289 2.479 1.00 80.62 90 PHE A O 1
ATOM 771 N N . ILE A 1 91 ? -13.235 7.492 2.364 1.00 79.81 91 ILE A N 1
ATOM 772 C CA . ILE A 1 91 ? -12.646 7.767 3.680 1.00 79.81 91 ILE A CA 1
ATOM 773 C C . ILE A 1 91 ? -13.410 7.024 4.780 1.00 79.81 91 ILE A C 1
ATOM 775 O O . ILE A 1 91 ? -12.788 6.332 5.585 1.00 79.81 91 ILE A O 1
ATOM 779 N N . LEU A 1 92 ? -14.744 7.097 4.791 1.00 80.25 92 LEU A N 1
ATOM 780 C CA . LEU A 1 92 ? 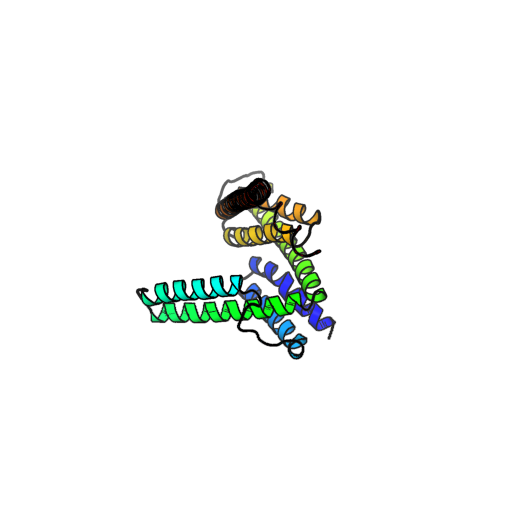-15.566 6.416 5.792 1.00 80.25 92 LEU A CA 1
ATOM 781 C C . LEU A 1 92 ? -15.327 4.903 5.791 1.00 80.25 92 LEU A C 1
ATOM 783 O O . LEU A 1 92 ? -15.113 4.319 6.854 1.00 80.25 92 LEU A O 1
ATOM 787 N N . ILE A 1 93 ? -15.304 4.265 4.620 1.00 81.31 93 ILE A N 1
ATOM 788 C CA . ILE A 1 93 ? -15.025 2.828 4.499 1.00 81.31 93 ILE A CA 1
ATOM 789 C C . ILE A 1 93 ? -13.638 2.503 5.067 1.00 81.31 93 ILE A C 1
ATOM 791 O O . ILE A 1 93 ? -13.513 1.590 5.883 1.00 81.31 93 ILE A O 1
ATOM 795 N N . ASN A 1 94 ? -12.610 3.278 4.711 1.00 81.19 94 ASN A N 1
ATOM 796 C CA . ASN A 1 94 ? -11.243 3.046 5.181 1.00 81.19 94 ASN A CA 1
ATOM 797 C C . ASN A 1 94 ? -11.095 3.212 6.701 1.00 81.19 94 ASN A C 1
ATOM 799 O O . ASN A 1 94 ? -10.413 2.405 7.327 1.00 81.19 94 ASN A O 1
ATOM 803 N N . ILE A 1 95 ? -11.749 4.200 7.322 1.00 78.75 95 ILE A N 1
ATOM 804 C CA . ILE A 1 95 ? -11.729 4.379 8.788 1.00 78.75 95 ILE A CA 1
ATOM 805 C C . ILE A 1 95 ? -12.313 3.157 9.484 1.00 78.75 95 ILE A C 1
ATOM 807 O O . ILE A 1 95 ? -11.749 2.644 10.452 1.00 78.75 95 ILE A O 1
ATOM 811 N N . ASN A 1 96 ? -13.476 2.716 9.009 1.00 80.75 96 ASN A N 1
ATOM 812 C CA . ASN A 1 96 ? -14.190 1.597 9.597 1.00 80.75 96 ASN A CA 1
ATOM 813 C C . ASN A 1 96 ? -13.388 0.299 9.423 1.00 80.75 96 ASN A C 1
ATOM 815 O O . ASN A 1 96 ? -13.281 -0.485 10.367 1.00 80.75 96 ASN A O 1
ATOM 819 N N . PHE A 1 97 ? -12.723 0.134 8.278 1.00 78.06 97 PHE A N 1
ATOM 820 C CA . PHE A 1 97 ? -11.811 -0.978 8.042 1.00 78.06 97 PHE A CA 1
ATOM 821 C C . PHE A 1 97 ? -10.570 -0.932 8.946 1.00 78.06 97 PHE A C 1
ATOM 823 O O . PHE A 1 97 ? -10.215 -1.932 9.566 1.00 78.06 97 PHE A O 1
ATOM 830 N N . LEU A 1 98 ? -9.944 0.237 9.095 1.00 78.12 98 LEU A N 1
ATOM 831 C CA . LEU A 1 98 ? -8.793 0.421 9.978 1.00 78.12 98 LEU A CA 1
ATOM 832 C C . LEU A 1 98 ? -9.149 0.103 11.436 1.00 78.12 98 LEU A C 1
ATOM 834 O O . LEU A 1 98 ? -8.404 -0.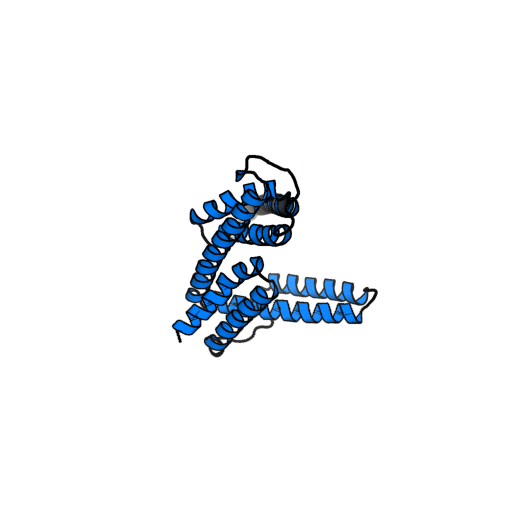603 12.107 1.00 78.12 98 LEU A O 1
ATOM 838 N N . LYS A 1 99 ? -10.310 0.566 11.918 1.00 76.88 99 LYS A N 1
ATOM 839 C CA . LYS A 1 99 ? -10.812 0.231 13.262 1.00 76.88 99 LYS A CA 1
ATOM 840 C C . LYS A 1 99 ? -11.016 -1.276 13.430 1.00 76.88 99 LYS A C 1
ATOM 842 O O . LYS A 1 99 ? -10.659 -1.821 14.470 1.00 76.88 99 LYS A O 1
ATOM 847 N N . LEU A 1 100 ? -11.564 -1.947 12.415 1.00 78.56 100 LEU A N 1
ATOM 848 C CA . LEU A 1 100 ? -11.748 -3.398 12.430 1.00 78.56 100 LEU A CA 1
ATOM 849 C C . LEU A 1 100 ? -10.409 -4.134 12.556 1.00 78.56 100 LEU A C 1
ATOM 851 O O . LEU A 1 100 ? -10.306 -5.066 13.350 1.00 78.56 100 LEU A O 1
ATOM 855 N N . LEU A 1 101 ? -9.385 -3.688 11.824 1.00 76.69 101 LEU A N 1
ATOM 856 C CA . LEU A 1 101 ? -8.041 -4.257 11.903 1.00 76.69 101 LEU A CA 1
ATOM 857 C C . LEU A 1 101 ? -7.359 -3.994 13.250 1.00 76.69 101 LEU A C 1
ATOM 859 O O . LEU A 1 101 ? -6.801 -4.921 13.825 1.00 76.69 101 LEU A O 1
ATOM 863 N N . ILE A 1 102 ? -7.428 -2.765 13.774 1.00 74.94 102 ILE A N 1
ATOM 864 C CA . ILE A 1 102 ? -6.824 -2.403 15.071 1.00 74.94 102 ILE A CA 1
ATOM 865 C C . ILE A 1 102 ? -7.428 -3.235 16.207 1.00 74.94 102 ILE A C 1
ATOM 867 O O . ILE A 1 102 ? -6.711 -3.684 17.096 1.00 74.94 102 ILE A O 1
ATOM 871 N N . ASN A 1 103 ? -8.735 -3.489 16.162 1.00 78.62 103 ASN A N 1
ATOM 872 C CA . ASN A 1 103 ? -9.418 -4.292 17.177 1.00 78.62 103 ASN A CA 1
ATOM 873 C C . ASN A 1 103 ? -9.124 -5.800 17.061 1.00 78.62 103 ASN A C 1
ATOM 875 O O . ASN A 1 103 ? -9.536 -6.570 17.927 1.00 78.62 103 ASN A O 1
ATOM 879 N N . ASN A 1 104 ? -8.457 -6.242 15.991 1.00 83.19 104 ASN A N 1
ATOM 880 C CA . ASN A 1 104 ? -8.199 -7.645 15.687 1.00 83.19 104 ASN A CA 1
ATOM 881 C C . ASN A 1 104 ? -6.718 -7.847 15.358 1.00 83.19 104 ASN A C 1
ATOM 883 O O . ASN A 1 104 ? -6.347 -8.121 14.215 1.00 83.19 104 ASN A O 1
ATOM 887 N N . GLU A 1 105 ? -5.884 -7.709 16.389 1.00 84.31 105 GLU A N 1
ATOM 888 C CA . GLU A 1 105 ? -4.421 -7.742 16.293 1.00 84.31 105 GLU A CA 1
ATOM 889 C C . GLU A 1 105 ? -3.895 -8.985 15.556 1.00 84.31 105 GLU A C 1
ATOM 891 O O . GLU A 1 105 ? -2.993 -8.886 14.728 1.00 84.31 105 GLU A O 1
ATOM 896 N N . GLU A 1 106 ? -4.511 -10.149 15.779 1.00 87.69 106 GLU A N 1
ATOM 897 C CA . GLU A 1 106 ? -4.183 -11.391 15.071 1.00 87.69 106 GLU A CA 1
ATOM 898 C C . GLU A 1 106 ? -4.360 -11.248 13.548 1.00 87.69 106 GLU A C 1
ATOM 900 O O . GLU A 1 106 ? -3.454 -11.578 12.782 1.00 87.69 106 GLU A O 1
ATOM 905 N N . SER A 1 107 ? -5.491 -10.689 13.099 1.00 88.38 107 SER A N 1
ATOM 906 C CA . SER A 1 107 ? -5.747 -10.476 11.664 1.00 88.38 107 SER A CA 1
ATOM 907 C C . SER A 1 107 ? -4.807 -9.450 11.071 1.00 88.38 107 SER A C 1
ATOM 909 O O . SER A 1 107 ? -4.293 -9.642 9.972 1.00 88.38 107 SER A O 1
ATOM 911 N N . PHE A 1 108 ? -4.571 -8.363 11.803 1.00 88.06 108 PHE A N 1
ATOM 912 C CA . PHE A 1 108 ? -3.633 -7.335 11.389 1.00 88.06 108 PHE A CA 1
ATOM 913 C C . PHE A 1 108 ? -2.234 -7.930 11.184 1.00 88.06 108 PHE A C 1
ATOM 915 O O . PHE A 1 108 ? -1.642 -7.758 10.120 1.00 88.06 108 PHE A O 1
ATOM 922 N N . ASN A 1 109 ? -1.741 -8.715 12.143 1.00 87.81 109 ASN A N 1
ATOM 923 C CA . ASN A 1 109 ? -0.434 -9.362 12.062 1.00 87.81 109 ASN A CA 1
ATOM 924 C C . ASN A 1 109 ? -0.339 -10.366 10.901 1.00 87.81 109 ASN A C 1
ATOM 926 O O . ASN A 1 109 ? 0.686 -10.410 10.212 1.00 87.81 109 ASN A O 1
ATOM 930 N N . GLU A 1 110 ? -1.392 -11.146 10.638 1.00 91.25 110 GLU A N 1
ATOM 931 C CA . GLU A 1 110 ? -1.446 -12.040 9.474 1.00 91.25 110 GLU A CA 1
ATOM 932 C C . GLU A 1 110 ? -1.437 -11.270 8.147 1.00 91.25 110 GLU A C 1
ATOM 934 O O . GLU A 1 110 ? -0.656 -11.603 7.252 1.00 91.25 110 GLU A O 1
ATOM 939 N N . ILE A 1 111 ? -2.247 -10.215 8.022 1.00 91.75 111 ILE A N 1
ATOM 940 C CA . ILE A 1 111 ? -2.288 -9.363 6.825 1.00 91.75 111 ILE A CA 1
ATOM 941 C C . ILE A 1 111 ? -0.917 -8.745 6.572 1.00 91.75 111 ILE A C 1
ATOM 943 O O . ILE A 1 111 ? -0.418 -8.821 5.451 1.00 91.75 111 ILE A O 1
ATOM 947 N N . ILE A 1 112 ? -0.271 -8.192 7.603 1.00 88.81 112 ILE A N 1
ATOM 948 C CA . ILE A 1 112 ? 1.075 -7.621 7.491 1.00 88.81 112 ILE A CA 1
ATOM 949 C C . ILE A 1 112 ? 2.088 -8.690 7.070 1.00 88.81 112 ILE A C 1
ATOM 951 O O . ILE A 1 112 ? 2.938 -8.424 6.219 1.00 88.81 112 ILE A O 1
ATOM 955 N N . LYS A 1 113 ? 2.002 -9.916 7.601 1.00 89.56 113 LYS A N 1
ATOM 956 C CA . LYS A 1 113 ? 2.871 -11.026 7.180 1.00 89.56 113 LYS A CA 1
ATOM 957 C C . LYS A 1 113 ? 2.717 -11.318 5.685 1.00 89.56 113 LYS A C 1
ATOM 959 O O . LYS A 1 113 ? 3.728 -11.407 4.990 1.00 89.56 113 LYS A O 1
ATOM 964 N N . PHE A 1 114 ? 1.490 -11.440 5.183 1.00 92.81 114 PHE A N 1
ATOM 965 C CA . PHE A 1 114 ? 1.248 -11.677 3.757 1.00 92.81 114 PHE A CA 1
ATOM 966 C C . PHE A 1 114 ? 1.624 -10.473 2.889 1.00 92.81 114 PHE A C 1
ATOM 968 O O . PHE A 1 114 ? 2.198 -10.658 1.820 1.00 92.81 114 PHE A O 1
ATOM 975 N N . PHE A 1 115 ? 1.401 -9.254 3.377 1.00 91.62 115 PHE A N 1
ATOM 976 C CA . PHE A 1 115 ? 1.818 -8.022 2.715 1.00 91.62 115 PHE A CA 1
ATOM 977 C C . PHE A 1 115 ? 3.339 -7.955 2.527 1.00 91.62 115 PHE A C 1
ATOM 979 O O . PHE A 1 115 ? 3.806 -7.682 1.420 1.00 91.62 115 PHE A O 1
ATOM 986 N N . VAL A 1 116 ? 4.122 -8.287 3.561 1.00 89.44 116 VAL A N 1
ATOM 987 C CA . VAL A 1 116 ? 5.592 -8.378 3.481 1.00 89.44 116 VAL A CA 1
ATOM 988 C C . VAL A 1 116 ? 6.012 -9.385 2.409 1.00 89.44 116 VAL A C 1
ATOM 990 O O . VAL A 1 116 ? 6.828 -9.055 1.550 1.00 89.44 116 VAL A O 1
ATOM 993 N N . ILE A 1 117 ? 5.430 -10.589 2.430 1.00 90.88 117 ILE A N 1
ATOM 994 C CA . ILE A 1 117 ? 5.731 -11.646 1.451 1.00 90.88 117 ILE A CA 1
ATOM 995 C C . ILE A 1 117 ? 5.404 -11.169 0.030 1.00 90.88 117 ILE A C 1
ATOM 997 O O . ILE A 1 117 ? 6.242 -11.293 -0.861 1.00 90.88 117 ILE A O 1
ATOM 1001 N N . SER A 1 118 ? 4.225 -10.573 -0.172 1.00 93.31 118 SER A N 1
ATOM 1002 C CA . SER A 1 118 ? 3.790 -10.052 -1.473 1.00 93.31 118 SER A CA 1
ATOM 1003 C C . SER A 1 118 ? 4.725 -8.958 -1.996 1.00 93.31 118 SER A C 1
ATOM 1005 O O . SER A 1 118 ? 5.074 -8.947 -3.172 1.00 93.31 118 SER A O 1
ATOM 1007 N N . THR A 1 119 ? 5.207 -8.076 -1.114 1.00 91.81 119 THR A N 1
ATOM 1008 C CA . THR A 1 119 ? 6.103 -6.974 -1.480 1.00 91.81 119 THR A CA 1
ATOM 1009 C C . THR A 1 119 ? 7.473 -7.494 -1.904 1.00 91.81 119 THR A C 1
ATOM 1011 O O . THR A 1 119 ? 7.996 -7.043 -2.922 1.00 91.81 119 THR A O 1
ATOM 1014 N N . ILE A 1 120 ? 8.031 -8.465 -1.167 1.00 90.81 120 ILE A N 1
ATOM 1015 C CA . ILE A 1 120 ? 9.292 -9.132 -1.529 1.00 90.81 120 ILE A CA 1
ATOM 1016 C C . ILE A 1 120 ? 9.148 -9.809 -2.892 1.00 90.81 120 ILE A C 1
ATOM 1018 O O . ILE A 1 120 ? 9.959 -9.571 -3.781 1.00 90.81 120 ILE A O 1
ATOM 1022 N N . LEU A 1 121 ? 8.091 -10.602 -3.084 1.00 92.88 121 LEU A N 1
ATOM 1023 C CA . LEU A 1 121 ? 7.844 -11.289 -4.350 1.00 92.88 121 LEU A CA 1
ATOM 1024 C C . LEU A 1 121 ? 7.738 -10.285 -5.503 1.00 92.88 121 LEU A C 1
ATOM 1026 O O . LEU A 1 121 ? 8.370 -10.471 -6.541 1.00 92.88 121 LEU A O 1
ATOM 1030 N N . ASN A 1 122 ? 7.006 -9.188 -5.302 1.00 93.81 122 ASN A N 1
ATOM 1031 C CA . ASN A 1 122 ? 6.809 -8.182 -6.334 1.00 93.81 122 ASN A CA 1
ATOM 1032 C C . ASN A 1 122 ? 8.104 -7.532 -6.789 1.00 93.81 122 ASN A C 1
ATOM 1034 O O . ASN A 1 122 ? 8.353 -7.447 -7.991 1.00 93.81 122 ASN A O 1
ATOM 1038 N N . ILE A 1 123 ? 8.928 -7.075 -5.846 1.00 92.75 123 ILE A N 1
ATOM 1039 C CA . ILE A 1 123 ? 10.178 -6.419 -6.212 1.00 92.75 123 ILE A CA 1
ATOM 1040 C C . ILE A 1 123 ? 11.176 -7.405 -6.818 1.00 92.75 123 ILE A C 1
ATOM 1042 O O . ILE A 1 123 ? 11.876 -7.039 -7.754 1.00 92.75 123 ILE A O 1
ATOM 1046 N N . THR A 1 124 ? 11.190 -8.664 -6.374 1.00 92.44 124 THR A N 1
ATOM 1047 C CA . THR A 1 124 ? 12.010 -9.709 -6.997 1.00 92.44 124 THR A CA 1
ATOM 1048 C C . THR A 1 124 ? 11.595 -9.958 -8.449 1.00 92.44 124 THR A C 1
ATOM 1050 O O . THR A 1 124 ? 12.456 -9.996 -9.326 1.00 92.44 124 THR A O 1
ATOM 1053 N N . VAL A 1 125 ? 10.294 -10.076 -8.736 1.00 93.12 125 VAL A N 1
ATOM 1054 C CA . VAL A 1 125 ? 9.797 -10.263 -10.111 1.00 93.12 125 VAL A CA 1
ATOM 1055 C C . VAL A 1 125 ? 10.133 -9.063 -10.995 1.00 93.12 125 VAL A C 1
ATOM 1057 O O . VAL A 1 125 ? 10.603 -9.253 -12.117 1.00 93.12 125 VAL A O 1
ATOM 1060 N N . ILE A 1 126 ? 9.923 -7.837 -10.501 1.00 92.62 126 ILE A N 1
ATOM 1061 C CA . ILE A 1 126 ? 10.253 -6.617 -11.253 1.00 92.62 126 ILE A CA 1
ATOM 1062 C C . ILE A 1 126 ? 11.756 -6.554 -11.534 1.00 92.62 126 ILE A C 1
ATOM 1064 O O . ILE A 1 126 ? 12.145 -6.346 -12.676 1.00 92.62 126 ILE A O 1
ATOM 1068 N N . PHE A 1 127 ? 12.592 -6.815 -10.530 1.00 92.06 127 PHE A N 1
ATOM 1069 C CA . PHE A 1 127 ? 14.045 -6.787 -10.670 1.00 92.06 127 PHE A CA 1
ATOM 1070 C C . PHE A 1 127 ? 14.552 -7.752 -11.746 1.00 92.06 127 PHE A C 1
ATOM 1072 O O . PHE A 1 127 ? 15.310 -7.349 -12.627 1.00 92.06 127 PHE A O 1
ATOM 1079 N N . PHE A 1 128 ? 14.115 -9.016 -11.726 1.00 91.06 128 PHE A N 1
ATOM 1080 C CA . PHE A 1 128 ? 14.535 -9.983 -12.745 1.00 91.06 128 PHE A CA 1
ATOM 1081 C C . PHE A 1 128 ? 14.016 -9.632 -14.139 1.00 91.06 128 PHE A C 1
ATOM 1083 O O . PHE A 1 128 ? 14.728 -9.831 -15.124 1.00 91.06 128 PHE A O 1
ATOM 1090 N N . TYR A 1 129 ? 12.805 -9.082 -14.234 1.00 90.56 129 TYR A N 1
ATOM 1091 C CA . TYR A 1 129 ? 12.285 -8.573 -15.498 1.00 90.56 129 TYR A CA 1
ATOM 1092 C C . TYR A 1 129 ? 13.143 -7.419 -16.036 1.00 90.56 129 TYR A C 1
ATOM 1094 O O . TYR A 1 129 ? 13.501 -7.420 -17.214 1.00 90.56 129 TYR A O 1
ATOM 1102 N N . ASP A 1 130 ? 13.515 -6.471 -15.176 1.00 89.31 130 ASP A N 1
ATOM 1103 C CA . ASP A 1 130 ? 14.326 -5.316 -15.554 1.00 89.31 130 ASP A CA 1
ATOM 1104 C C . ASP A 1 130 ? 15.750 -5.739 -15.966 1.00 89.31 130 ASP A C 1
ATOM 1106 O O . ASP A 1 130 ? 16.285 -5.242 -16.960 1.00 89.31 130 ASP A O 1
ATOM 1110 N N . LEU A 1 131 ? 16.353 -6.716 -15.278 1.00 88.00 131 LEU A N 1
ATOM 1111 C CA . LEU A 1 131 ? 17.643 -7.303 -15.668 1.00 88.00 131 LEU A CA 1
ATOM 1112 C C . LEU A 1 131 ? 17.599 -7.997 -17.033 1.00 88.00 131 LEU A C 1
ATOM 1114 O O . LEU A 1 131 ? 18.527 -7.855 -17.830 1.00 88.00 131 LEU A O 1
ATOM 1118 N N . TYR A 1 132 ? 16.535 -8.755 -17.302 1.00 86.88 132 TYR A N 1
ATOM 1119 C CA . TYR A 1 132 ? 16.360 -9.433 -18.582 1.00 86.88 132 TYR A CA 1
ATOM 1120 C C . TYR A 1 132 ? 16.192 -8.421 -19.719 1.00 86.88 132 TYR A C 1
ATOM 1122 O O . TYR A 1 132 ? 16.899 -8.476 -20.723 1.00 86.88 132 TYR A O 1
ATOM 1130 N N . GLN A 1 133 ? 15.294 -7.453 -19.540 1.00 85.81 133 GLN A N 1
ATOM 1131 C CA . GLN A 1 133 ? 14.933 -6.502 -20.587 1.00 85.81 133 GLN A CA 1
ATOM 1132 C C . GLN A 1 133 ? 16.026 -5.455 -20.856 1.00 85.81 133 GLN A C 1
ATOM 1134 O O . GLN A 1 133 ? 16.145 -4.982 -21.982 1.00 85.81 133 GLN A O 1
ATOM 1139 N N . SER A 1 134 ? 16.849 -5.113 -19.861 1.00 82.00 134 SER A N 1
ATOM 1140 C CA . SER A 1 134 ? 18.014 -4.231 -20.055 1.00 82.00 134 SER A CA 1
ATOM 1141 C C . SER A 1 134 ? 19.151 -4.877 -20.856 1.00 82.00 134 SER A C 1
ATOM 1143 O O . SER A 1 134 ? 20.084 -4.184 -21.263 1.00 82.00 134 SER A O 1
ATOM 1145 N N . GLY A 1 135 ? 19.103 -6.194 -21.088 1.00 79.00 135 GLY A N 1
ATOM 1146 C CA . GLY A 1 135 ? 20.192 -6.932 -21.727 1.00 79.00 135 GLY A CA 1
ATOM 1147 C C . GLY A 1 135 ? 21.429 -7.079 -20.835 1.00 79.00 135 GLY A C 1
ATOM 1148 O O . GLY A 1 135 ? 22.504 -7.420 -21.326 1.00 79.00 135 GLY A O 1
ATOM 1149 N N . PHE A 1 136 ? 21.298 -6.838 -19.522 1.00 80.25 136 PHE A N 1
ATOM 1150 C CA . PHE A 1 136 ? 22.395 -6.981 -18.559 1.00 80.25 136 PHE A CA 1
ATOM 1151 C C . PHE A 1 136 ? 22.940 -8.414 -18.531 1.00 80.25 136 PHE A C 1
ATOM 1153 O O . PHE A 1 136 ? 24.147 -8.623 -18.474 1.00 80.25 136 PHE A O 1
ATOM 1160 N N . LEU A 1 137 ? 22.051 -9.406 -18.637 1.00 76.94 137 LEU A N 1
ATOM 1161 C CA . LEU A 1 137 ? 22.418 -10.825 -18.656 1.00 76.94 137 LEU A CA 1
ATOM 1162 C C . LEU A 1 137 ? 22.963 -11.300 -20.013 1.00 76.94 137 LEU A C 1
ATOM 1164 O O . LEU A 1 137 ? 23.691 -12.287 -20.056 1.00 76.94 137 LEU A O 1
ATOM 1168 N N . SER A 1 138 ? 22.627 -10.618 -21.112 1.00 73.75 138 SER A N 1
ATOM 1169 C CA . SER A 1 138 ? 23.055 -10.976 -22.473 1.00 73.75 138 SER A CA 1
ATOM 1170 C C . SER A 1 138 ? 24.329 -10.254 -22.927 1.00 73.75 138 SER A C 1
ATOM 1172 O O . SER A 1 138 ? 24.770 -10.455 -24.055 1.00 73.75 138 SER A O 1
ATOM 1174 N N . GLY A 1 139 ? 24.918 -9.394 -22.085 1.00 69.81 139 GLY A N 1
ATOM 1175 C CA . GLY A 1 139 ? 26.115 -8.604 -22.409 1.00 69.81 139 GLY A CA 1
ATOM 1176 C C . GLY A 1 139 ? 25.868 -7.425 -23.360 1.00 69.81 139 GLY A C 1
ATOM 1177 O O . GLY A 1 139 ? 26.779 -6.650 -23.633 1.00 69.81 139 GLY A O 1
ATOM 1178 N N . SER A 1 140 ? 24.633 -7.247 -23.831 1.00 72.69 140 SER A N 1
ATOM 1179 C CA . SER A 1 140 ? 24.201 -6.176 -24.731 1.00 72.69 140 SER A CA 1
ATOM 1180 C C . SER A 1 140 ? 23.433 -5.112 -23.947 1.00 72.69 140 SER A C 1
ATOM 1182 O O . SER A 1 140 ? 22.243 -4.892 -24.187 1.00 72.69 140 SER A O 1
ATOM 1184 N N . PHE A 1 141 ? 24.088 -4.508 -22.952 1.00 71.75 141 PHE A N 1
ATOM 1185 C CA . PHE A 1 141 ? 23.425 -3.556 -22.068 1.00 71.75 141 PHE A CA 1
ATOM 1186 C C . PHE A 1 141 ? 22.930 -2.349 -22.867 1.00 71.75 141 PHE A C 1
ATOM 1188 O O . PHE A 1 141 ? 23.720 -1.574 -23.408 1.00 71.75 141 PHE A O 1
ATOM 1195 N N . SER A 1 142 ? 21.611 -2.196 -22.946 1.00 67.44 142 SER A N 1
ATOM 1196 C CA . SER A 1 142 ? 20.980 -1.067 -23.615 1.00 67.44 142 SER A CA 1
ATOM 1197 C C . SER A 1 142 ? 20.226 -0.238 -22.585 1.00 67.44 142 SER A C 1
ATOM 1199 O O . SER A 1 142 ? 19.376 -0.743 -21.856 1.00 67.44 142 SER A O 1
ATOM 1201 N N . PHE A 1 143 ? 20.513 1.064 -22.538 1.00 64.38 143 PHE A N 1
ATOM 1202 C CA . PHE A 1 143 ? 19.794 2.032 -21.699 1.00 64.38 143 PHE A CA 1
ATOM 1203 C C . PHE A 1 143 ? 18.401 2.369 -22.266 1.00 64.38 143 PHE A C 1
ATOM 1205 O O . PHE A 1 143 ? 17.928 3.502 -22.169 1.00 64.38 143 PHE A O 1
ATOM 1212 N N . GLN A 1 144 ? 17.737 1.408 -22.911 1.00 65.00 144 GLN A N 1
ATOM 1213 C CA . GLN A 1 144 ? 16.366 1.606 -23.350 1.00 65.00 144 GLN A CA 1
ATOM 1214 C C . GLN A 1 144 ? 15.442 1.595 -22.133 1.00 65.00 144 GLN A C 1
ATOM 1216 O O . GLN A 1 144 ? 15.496 0.709 -21.284 1.00 65.00 144 GLN A O 1
ATOM 1221 N N . GLU A 1 145 ? 14.590 2.614 -22.045 1.00 62.97 145 GLU A N 1
ATOM 1222 C CA . GLU A 1 145 ? 13.666 2.788 -20.930 1.00 62.97 145 GLU A CA 1
ATOM 1223 C C . GLU A 1 145 ? 12.692 1.600 -20.827 1.00 62.97 145 GLU A C 1
ATOM 1225 O O . GLU A 1 145 ? 11.861 1.370 -21.710 1.00 62.97 145 GLU A O 1
ATOM 1230 N N . ILE A 1 146 ? 12.739 0.877 -19.707 1.00 72.75 146 ILE A N 1
ATOM 1231 C CA . ILE A 1 146 ? 11.832 -0.242 -19.441 1.00 72.75 146 ILE A CA 1
ATOM 1232 C C . ILE A 1 146 ? 10.507 0.294 -18.890 1.00 72.75 146 ILE A C 1
ATOM 1234 O O . ILE A 1 146 ? 10.397 0.700 -17.734 1.00 72.75 146 ILE A O 1
ATOM 1238 N N . ARG A 1 147 ? 9.459 0.295 -19.723 1.00 71.38 147 ARG A N 1
ATOM 1239 C CA . ARG A 1 147 ? 8.179 0.950 -19.386 1.00 71.38 147 ARG A CA 1
ATOM 1240 C C . ARG A 1 147 ? 7.164 0.074 -18.649 1.00 71.38 147 ARG A C 1
ATOM 1242 O O . ARG A 1 147 ? 6.315 0.616 -17.944 1.00 71.38 147 ARG A O 1
ATOM 1249 N N . LYS A 1 148 ? 7.226 -1.257 -18.789 1.00 80.81 148 LYS A N 1
ATOM 1250 C CA . LYS A 1 148 ? 6.132 -2.171 -18.388 1.00 80.81 148 LYS A CA 1
ATOM 1251 C C . LYS A 1 148 ? 5.733 -2.042 -16.914 1.00 80.81 148 LYS A C 1
ATOM 1253 O O . LYS A 1 148 ? 4.548 -1.910 -16.621 1.00 80.81 148 LYS A O 1
ATOM 1258 N N . TYR A 1 149 ? 6.705 -2.041 -16.001 1.00 84.38 149 TYR A N 1
ATOM 1259 C CA . TYR A 1 149 ? 6.442 -1.974 -14.560 1.00 84.38 149 TYR A CA 1
ATOM 1260 C C . TYR A 1 149 ? 6.718 -0.612 -13.934 1.00 84.38 149 TYR A C 1
ATOM 1262 O O . TYR A 1 149 ? 6.543 -0.482 -12.730 1.00 84.38 149 TYR A O 1
ATOM 1270 N N . LYS A 1 150 ? 7.044 0.428 -14.709 1.00 83.44 150 LYS A N 1
ATOM 1271 C CA . LYS A 1 150 ? 7.407 1.753 -14.178 1.00 83.44 150 LYS A CA 1
ATOM 1272 C C . LYS A 1 150 ? 6.378 2.303 -13.178 1.00 83.44 150 LYS A C 1
ATOM 1274 O O . LYS A 1 150 ? 6.712 2.703 -12.068 1.00 83.44 150 LYS A O 1
ATOM 1279 N N . GLY A 1 151 ? 5.092 2.247 -13.536 1.00 81.62 151 GLY A N 1
ATOM 1280 C CA . GLY A 1 151 ? 4.007 2.682 -12.648 1.00 81.62 151 GLY A CA 1
ATOM 1281 C C . GLY A 1 151 ? 3.809 1.782 -11.422 1.00 81.62 151 GLY A C 1
ATOM 1282 O O . GLY A 1 151 ? 3.503 2.278 -10.341 1.00 81.62 151 GLY A O 1
ATOM 1283 N N . VAL A 1 152 ? 4.011 0.469 -11.568 1.00 87.25 152 VAL A N 1
ATOM 1284 C CA . VAL A 1 152 ? 3.889 -0.490 -10.457 1.00 87.25 152 VAL A CA 1
ATOM 1285 C C . VAL A 1 152 ? 5.080 -0.371 -9.505 1.00 87.25 152 VAL A C 1
ATOM 1287 O O . VAL A 1 152 ? 4.897 -0.436 -8.295 1.00 87.25 152 VAL A O 1
ATOM 1290 N N . LEU A 1 153 ? 6.277 -0.097 -10.022 1.00 89.25 153 LEU A N 1
ATOM 1291 C CA . LEU A 1 153 ? 7.497 0.121 -9.253 1.00 89.25 153 LEU A CA 1
ATOM 1292 C C . LEU A 1 153 ? 7.372 1.337 -8.327 1.00 89.25 153 LEU A C 1
ATOM 1294 O O . LEU A 1 153 ? 7.823 1.282 -7.183 1.00 89.25 153 LEU A O 1
ATOM 1298 N N . ASN A 1 154 ? 6.676 2.394 -8.758 1.00 87.19 154 ASN A N 1
ATOM 1299 C CA . ASN A 1 154 ? 6.353 3.524 -7.884 1.00 87.19 154 ASN A CA 1
ATOM 1300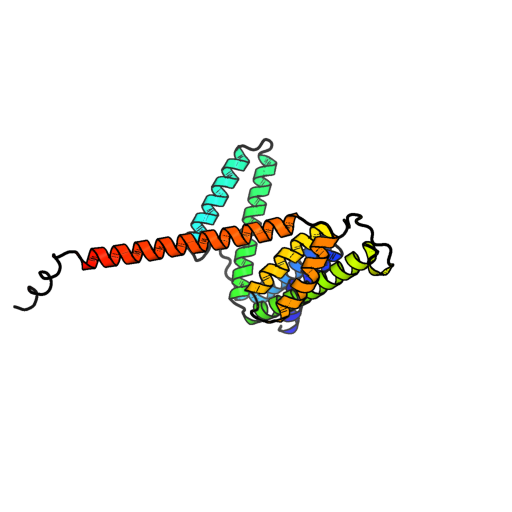 C C . ASN A 1 154 ? 5.521 3.088 -6.669 1.00 87.19 154 ASN A C 1
ATOM 1302 O O . ASN A 1 154 ? 5.811 3.472 -5.538 1.00 87.19 154 ASN A O 1
ATOM 1306 N N . ILE A 1 155 ? 4.505 2.256 -6.899 1.00 87.50 155 ILE A N 1
ATOM 1307 C CA . ILE A 1 155 ? 3.633 1.733 -5.843 1.00 87.50 155 ILE A CA 1
ATOM 1308 C C . ILE A 1 155 ? 4.423 0.788 -4.922 1.00 87.50 155 ILE A C 1
ATOM 1310 O O . ILE A 1 155 ? 4.357 0.913 -3.701 1.00 87.50 155 ILE A O 1
ATOM 1314 N N . VAL A 1 156 ? 5.232 -0.107 -5.495 1.00 89.38 156 VAL A N 1
ATOM 1315 C CA . VAL A 1 156 ? 6.094 -1.032 -4.743 1.00 89.38 156 VAL A CA 1
ATOM 1316 C C . VAL A 1 156 ? 7.118 -0.271 -3.899 1.00 89.38 156 VAL A C 1
ATOM 1318 O O . VAL A 1 156 ? 7.381 -0.674 -2.772 1.00 89.38 156 VAL A O 1
ATOM 1321 N N . THR A 1 157 ? 7.628 0.870 -4.371 1.00 89.19 157 THR A N 1
ATOM 1322 C CA . THR A 1 157 ? 8.516 1.737 -3.579 1.00 89.19 157 THR A CA 1
ATOM 1323 C C . THR A 1 157 ? 7.828 2.222 -2.303 1.00 89.19 157 THR A C 1
ATOM 1325 O O . THR A 1 157 ? 8.404 2.129 -1.220 1.00 89.19 157 THR A O 1
ATOM 1328 N N . ILE A 1 158 ? 6.574 2.677 -2.404 1.00 86.81 158 ILE A N 1
ATOM 1329 C CA . ILE A 1 158 ? 5.774 3.074 -1.236 1.00 86.81 158 ILE A CA 1
ATOM 1330 C C . ILE A 1 158 ? 5.612 1.884 -0.286 1.00 86.81 158 ILE A C 1
ATOM 1332 O O . ILE A 1 158 ? 5.783 2.043 0.920 1.00 86.81 158 ILE A O 1
ATOM 1336 N N . PHE A 1 159 ? 5.344 0.684 -0.806 1.00 87.94 159 PHE A N 1
ATOM 1337 C CA . PHE A 1 159 ? 5.217 -0.516 0.025 1.00 87.94 159 PHE A CA 1
ATOM 1338 C C . PHE A 1 159 ? 6.509 -0.848 0.765 1.00 87.94 159 PHE A C 1
ATOM 1340 O O . PHE A 1 159 ? 6.461 -1.070 1.970 1.00 87.94 159 PHE A O 1
ATOM 1347 N N . VAL A 1 160 ? 7.662 -0.803 0.091 1.00 86.44 160 VAL A N 1
ATOM 1348 C CA . VAL A 1 160 ? 8.974 -1.031 0.716 1.00 86.44 160 VAL A CA 1
ATOM 1349 C C . VAL A 1 160 ? 9.245 -0.018 1.831 1.00 86.44 160 VAL A C 1
ATOM 1351 O O . VAL A 1 160 ? 9.708 -0.407 2.901 1.00 86.44 160 VAL A O 1
ATOM 1354 N N . ILE A 1 161 ? 8.897 1.256 1.634 1.00 82.44 161 ILE A N 1
ATOM 1355 C CA . ILE A 1 161 ? 9.001 2.280 2.686 1.00 82.44 161 ILE A CA 1
ATOM 1356 C C . ILE A 1 161 ? 8.067 1.947 3.857 1.00 82.44 161 ILE A C 1
ATOM 1358 O O . ILE A 1 161 ? 8.486 2.005 5.011 1.00 82.44 161 ILE A O 1
ATOM 1362 N N . LEU A 1 162 ? 6.820 1.552 3.583 1.00 81.56 162 LEU A N 1
ATOM 1363 C CA . LEU A 1 162 ? 5.860 1.152 4.617 1.00 81.56 162 LEU A CA 1
ATOM 1364 C C . LEU A 1 162 ? 6.344 -0.060 5.430 1.00 81.56 162 LEU A C 1
ATOM 1366 O O . LEU A 1 162 ? 6.104 -0.113 6.636 1.00 81.56 162 LEU A O 1
ATOM 1370 N N . LEU A 1 163 ? 7.077 -1.001 4.820 1.00 80.69 163 LEU A N 1
ATOM 1371 C CA . LEU A 1 163 ? 7.645 -2.151 5.537 1.00 80.69 163 LEU A CA 1
ATOM 1372 C C . LEU A 1 163 ? 8.589 -1.736 6.673 1.00 80.69 163 LEU A C 1
ATOM 1374 O O . LEU A 1 163 ? 8.591 -2.396 7.714 1.00 80.69 163 LEU A O 1
ATOM 1378 N N . VAL A 1 164 ? 9.330 -0.633 6.511 1.00 73.31 164 VAL A N 1
ATOM 1379 C CA . VAL A 1 164 ? 10.217 -0.082 7.554 1.00 73.31 164 VAL A CA 1
ATOM 1380 C C . VAL A 1 164 ? 9.428 0.266 8.821 1.00 73.31 164 VAL A C 1
ATOM 1382 O O . VAL A 1 164 ? 9.931 0.092 9.932 1.00 73.31 164 VAL A O 1
ATOM 1385 N N . PHE A 1 165 ? 8.178 0.712 8.671 1.00 71.62 165 PHE A N 1
ATOM 1386 C CA . PHE A 1 165 ? 7.310 1.078 9.790 1.00 71.62 165 PHE A CA 1
ATOM 1387 C C . PHE A 1 165 ? 6.600 -0.125 10.422 1.00 71.62 165 PHE A C 1
ATOM 1389 O O . PHE A 1 165 ? 6.386 -0.129 11.633 1.00 71.62 165 PHE A O 1
ATOM 1396 N N . PHE A 1 166 ? 6.250 -1.153 9.640 1.00 67.69 166 PHE A N 1
ATOM 1397 C CA . PHE A 1 166 ? 5.475 -2.297 10.137 1.00 67.69 166 PHE A CA 1
ATOM 1398 C C . PHE A 1 166 ? 6.307 -3.385 10.821 1.00 67.69 166 PHE A C 1
ATOM 1400 O O . PHE A 1 166 ? 5.806 -4.056 11.722 1.00 67.69 166 PHE A O 1
ATOM 1407 N N . LYS A 1 167 ? 7.568 -3.589 10.424 1.00 60.28 167 LYS A N 1
ATOM 1408 C CA . LYS A 1 167 ? 8.440 -4.595 11.046 1.00 60.28 167 LYS A CA 1
ATOM 1409 C C . LYS A 1 167 ? 9.880 -4.099 11.153 1.00 60.28 167 LYS A C 1
ATOM 1411 O O . LYS A 1 167 ? 10.575 -3.950 10.154 1.00 60.28 167 LYS A O 1
ATOM 1416 N N . ARG A 1 168 ? 10.377 -3.977 12.391 1.00 54.31 168 ARG A N 1
ATOM 1417 C CA . ARG A 1 168 ? 11.805 -3.775 12.717 1.00 54.31 168 ARG A CA 1
ATOM 1418 C C . ARG A 1 168 ? 12.623 -5.056 12.503 1.00 54.31 168 ARG A C 1
ATOM 1420 O O . ARG A 1 168 ? 13.268 -5.550 13.420 1.00 54.31 168 ARG A O 1
ATOM 1427 N N . THR A 1 169 ? 12.551 -5.655 11.322 1.00 57.59 169 THR A N 1
ATOM 1428 C CA . THR A 1 169 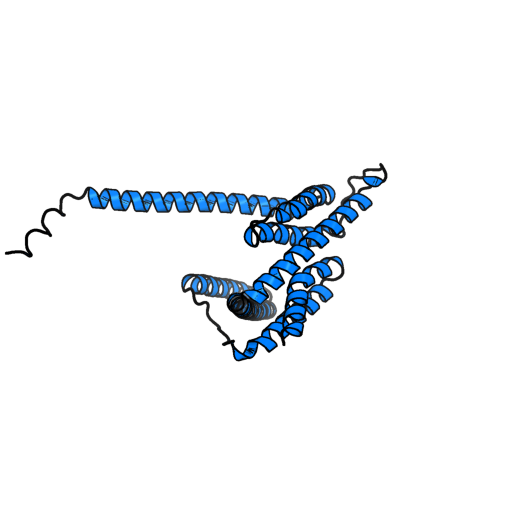? 13.259 -6.907 11.028 1.00 57.59 169 THR A CA 1
ATOM 1429 C C . THR A 1 169 ? 14.120 -6.753 9.792 1.00 57.59 169 THR A C 1
ATOM 1431 O O . THR A 1 169 ? 13.647 -6.200 8.807 1.00 57.59 169 THR A O 1
ATOM 1434 N N . ILE A 1 170 ? 15.321 -7.336 9.807 1.00 65.19 170 ILE A N 1
ATOM 1435 C CA . ILE A 1 170 ? 16.289 -7.367 8.692 1.00 65.19 170 ILE A CA 1
ATOM 1436 C C . ILE A 1 170 ? 15.665 -7.706 7.323 1.00 65.19 170 ILE A C 1
ATOM 1438 O O . ILE A 1 170 ? 16.177 -7.285 6.292 1.00 65.19 170 ILE A O 1
ATOM 1442 N N . PHE A 1 171 ? 14.519 -8.394 7.299 1.00 66.56 171 PHE A N 1
ATOM 1443 C CA . PHE A 1 171 ? 13.751 -8.693 6.090 1.00 66.56 171 PHE A CA 1
ATOM 1444 C C . PHE A 1 171 ? 13.332 -7.471 5.250 1.00 66.56 171 PHE A C 1
ATOM 1446 O O . PHE A 1 171 ? 13.009 -7.669 4.084 1.00 66.56 171 PHE A O 1
ATOM 1453 N N . PHE A 1 172 ? 13.362 -6.231 5.765 1.00 72.00 172 PHE A N 1
ATOM 1454 C CA . PHE A 1 172 ? 13.134 -5.031 4.935 1.00 72.00 172 PHE A CA 1
ATOM 1455 C C . PHE A 1 172 ? 14.334 -4.686 4.027 1.00 72.00 172 PHE A C 1
ATOM 1457 O O . PHE A 1 172 ? 14.167 -3.990 3.026 1.00 72.00 172 PHE A O 1
ATOM 1464 N N . VAL A 1 173 ? 15.535 -5.189 4.343 1.00 78.75 173 VAL A N 1
ATOM 1465 C CA . VAL A 1 173 ? 16.760 -4.937 3.565 1.00 78.75 173 VAL A CA 1
ATOM 1466 C C . VAL A 1 173 ? 16.699 -5.632 2.205 1.00 78.75 173 VAL A C 1
ATOM 1468 O O . VAL A 1 173 ? 17.134 -5.063 1.209 1.00 78.75 173 VAL A O 1
ATOM 1471 N N . ILE A 1 174 ? 16.107 -6.829 2.144 1.00 81.88 174 ILE A N 1
ATOM 1472 C CA . ILE A 1 174 ? 15.978 -7.610 0.903 1.00 81.88 174 ILE A CA 1
ATOM 1473 C C . ILE A 1 174 ? 15.186 -6.828 -0.168 1.00 81.88 174 ILE A C 1
ATOM 1475 O O . ILE A 1 174 ? 15.714 -6.642 -1.265 1.00 81.88 174 ILE A O 1
ATOM 1479 N N . PRO A 1 175 ? 13.974 -6.298 0.113 1.00 85.19 175 PRO A N 1
ATOM 1480 C CA . PRO A 1 175 ? 13.273 -5.449 -0.839 1.00 85.19 175 PRO A CA 1
ATOM 1481 C C . PRO A 1 175 ? 14.048 -4.199 -1.258 1.00 85.19 175 PRO A C 1
ATOM 1483 O O . PRO A 1 175 ? 14.005 -3.840 -2.429 1.00 85.19 175 PRO A O 1
ATOM 1486 N N . LEU A 1 176 ? 14.761 -3.540 -0.335 1.00 85.12 176 LEU A N 1
ATOM 1487 C CA . LEU A 1 176 ? 15.574 -2.360 -0.660 1.00 85.12 176 LEU A CA 1
ATOM 1488 C C . LEU A 1 176 ? 16.705 -2.696 -1.638 1.00 85.12 176 LEU A C 1
ATOM 1490 O O . LEU A 1 176 ? 16.944 -1.936 -2.576 1.00 85.12 176 LEU A O 1
ATOM 1494 N N . LEU A 1 177 ? 17.363 -3.842 -1.443 1.00 87.75 177 LEU A N 1
ATOM 1495 C CA . LEU A 1 177 ? 18.456 -4.307 -2.295 1.00 87.75 177 LEU A CA 1
ATOM 1496 C C . LEU A 1 177 ? 18.004 -4.524 -3.743 1.00 87.75 177 LEU A C 1
ATOM 1498 O O . LEU A 1 177 ? 18.749 -4.190 -4.657 1.00 87.75 177 LEU A O 1
ATOM 1502 N N . PHE A 1 178 ? 16.784 -5.019 -3.965 1.00 89.75 178 PHE A N 1
ATOM 1503 C CA . PHE A 1 178 ? 16.216 -5.161 -5.312 1.00 89.75 178 PHE A CA 1
ATOM 1504 C C . PHE A 1 178 ? 15.588 -3.869 -5.848 1.00 89.75 178 PHE A C 1
ATOM 1506 O O . PHE A 1 178 ? 15.558 -3.647 -7.061 1.00 89.75 178 PHE A O 1
ATOM 1513 N N . LEU A 1 179 ? 15.112 -2.992 -4.964 1.00 89.19 179 LEU A N 1
ATOM 1514 C CA . LEU A 1 179 ? 14.450 -1.750 -5.343 1.00 89.19 179 LEU A CA 1
ATOM 1515 C C . LEU A 1 179 ? 15.403 -0.763 -6.022 1.00 89.19 179 LEU A C 1
ATOM 1517 O O . LEU A 1 179 ? 15.072 -0.252 -7.090 1.00 89.19 179 LEU A O 1
ATOM 1521 N N . PHE A 1 180 ? 16.569 -0.486 -5.431 1.00 85.50 180 PHE A N 1
ATOM 1522 C CA . PHE A 1 180 ? 17.485 0.528 -5.970 1.00 85.50 180 PHE A CA 1
ATOM 1523 C C . PHE A 1 180 ? 17.974 0.211 -7.394 1.00 85.50 180 PHE A C 1
ATOM 1525 O O . PHE A 1 180 ? 17.866 1.095 -8.249 1.00 85.50 180 PHE A O 1
ATOM 1532 N N . PRO A 1 181 ? 18.431 -1.020 -7.704 1.00 85.75 181 PRO A N 1
ATOM 1533 C CA . PRO A 1 181 ? 18.781 -1.389 -9.071 1.00 85.75 181 PRO A CA 1
ATOM 1534 C C . PRO A 1 181 ? 17.601 -1.255 -10.038 1.00 85.75 181 PRO A C 1
ATOM 1536 O O . PRO A 1 181 ? 17.764 -0.700 -11.120 1.00 85.75 181 PRO A O 1
ATOM 1539 N N . SER A 1 182 ? 16.401 -1.689 -9.638 1.00 88.12 182 SER A N 1
ATOM 1540 C CA . SER A 1 182 ? 15.205 -1.606 -10.490 1.00 88.12 182 SER A CA 1
ATOM 1541 C C . SER A 1 182 ? 14.812 -0.153 -10.787 1.00 88.12 182 SER A C 1
ATOM 1543 O O . SER A 1 182 ? 14.474 0.190 -11.919 1.00 88.12 182 SER A O 1
ATOM 1545 N N . LEU A 1 183 ? 14.905 0.749 -9.800 1.00 87.19 183 LEU A N 1
ATOM 1546 C CA . LEU A 1 183 ? 14.650 2.184 -9.992 1.00 87.19 183 LEU A CA 1
ATOM 1547 C C . LEU A 1 183 ? 15.652 2.823 -10.958 1.00 87.19 183 LEU A C 1
ATOM 1549 O O . LEU A 1 183 ? 15.253 3.643 -11.788 1.00 87.19 183 LEU A O 1
ATOM 1553 N N . TYR A 1 184 ? 16.925 2.431 -10.861 1.00 84.31 184 TYR A N 1
ATOM 1554 C CA . TYR A 1 184 ? 17.982 2.908 -11.748 1.00 84.31 184 TYR A CA 1
ATOM 1555 C C . TYR A 1 184 ? 17.770 2.425 -13.188 1.00 84.31 184 TYR A C 1
ATOM 1557 O O . TYR A 1 184 ? 17.712 3.241 -14.105 1.00 84.31 184 TYR A O 1
ATOM 1565 N N . ILE A 1 185 ? 17.574 1.116 -13.384 1.00 82.88 185 ILE A N 1
ATOM 1566 C CA . ILE A 1 185 ? 17.417 0.508 -14.715 1.00 82.88 185 ILE A CA 1
ATOM 1567 C C . ILE A 1 185 ? 16.139 1.011 -15.408 1.00 82.88 185 ILE A C 1
ATOM 1569 O O . ILE A 1 185 ? 16.155 1.333 -16.594 1.00 82.88 185 ILE A O 1
ATOM 1573 N N . SER A 1 186 ? 15.028 1.136 -14.677 1.00 81.31 186 SER A N 1
ATOM 1574 C CA . SER A 1 186 ? 13.749 1.612 -15.231 1.00 81.31 186 SER A CA 1
ATOM 1575 C C . SER A 1 186 ? 13.654 3.138 -15.395 1.00 81.31 186 SER A C 1
ATOM 1577 O O . SER A 1 186 ? 12.619 3.644 -15.843 1.00 81.31 186 SER A O 1
ATOM 1579 N N . ASN A 1 187 ? 14.700 3.890 -15.021 1.00 82.06 187 ASN A N 1
ATOM 1580 C CA . ASN A 1 187 ? 14.727 5.358 -15.024 1.00 82.06 187 ASN A CA 1
ATOM 1581 C C . ASN A 1 187 ? 13.484 5.968 -14.334 1.00 82.06 187 ASN A C 1
ATOM 1583 O O . ASN A 1 187 ? 12.768 6.830 -14.871 1.00 82.06 187 ASN A O 1
ATOM 1587 N N . SER A 1 188 ? 13.163 5.443 -13.149 1.00 80.44 188 SER A N 1
ATOM 1588 C CA . SER A 1 188 ? 11.999 5.839 -12.354 1.00 80.44 188 SER A CA 1
ATOM 1589 C C . SER A 1 188 ? 12.373 6.940 -11.364 1.00 80.44 188 SER A C 1
ATOM 1591 O O . SER A 1 188 ? 12.738 6.677 -10.221 1.00 80.44 188 SER A O 1
ATOM 1593 N N . ASN A 1 189 ? 12.241 8.198 -11.795 1.00 78.56 189 ASN A N 1
ATOM 1594 C CA . ASN A 1 189 ? 12.630 9.361 -10.983 1.00 78.56 189 ASN A CA 1
ATOM 1595 C C . ASN A 1 189 ? 11.572 9.789 -9.953 1.00 78.56 189 ASN A C 1
ATOM 1597 O O . ASN A 1 189 ? 11.909 10.365 -8.921 1.00 78.56 189 ASN A O 1
ATOM 1601 N N . ALA A 1 190 ? 10.291 9.498 -10.199 1.00 77.00 190 ALA A N 1
ATOM 1602 C CA . ALA A 1 190 ? 9.206 9.904 -9.302 1.00 77.00 190 ALA A CA 1
ATOM 1603 C C . ALA A 1 190 ? 9.314 9.302 -7.880 1.00 77.00 190 ALA A C 1
ATOM 1605 O O . ALA A 1 190 ? 9.145 10.049 -6.915 1.00 77.00 190 ALA A O 1
ATOM 1606 N N . PRO A 1 191 ? 9.645 8.007 -7.699 1.00 77.25 191 PRO A N 1
ATOM 1607 C CA . PRO A 1 191 ? 9.815 7.422 -6.368 1.00 77.25 191 PRO A CA 1
ATOM 1608 C C . PRO A 1 191 ? 11.030 7.973 -5.633 1.00 77.25 191 PRO A C 1
ATOM 1610 O O . PRO A 1 191 ? 10.951 8.212 -4.432 1.00 77.25 191 PRO A O 1
ATOM 1613 N N . LEU A 1 192 ? 12.129 8.226 -6.353 1.00 75.06 192 LEU A N 1
ATOM 1614 C CA . LEU A 1 192 ? 13.314 8.873 -5.791 1.00 75.06 192 LEU A CA 1
ATOM 1615 C C . LEU A 1 192 ? 12.952 10.253 -5.242 1.00 75.06 192 LEU A C 1
ATOM 1617 O O . LEU A 1 192 ? 13.253 10.553 -4.090 1.00 75.06 192 LEU A O 1
ATOM 1621 N N . LEU A 1 193 ? 12.226 11.054 -6.023 1.00 74.12 193 LEU A N 1
ATOM 1622 C CA . LEU A 1 193 ? 11.772 12.377 -5.604 1.00 74.12 193 LEU A CA 1
ATOM 1623 C C . LEU A 1 193 ? 10.836 12.302 -4.388 1.00 74.12 193 LEU A C 1
ATOM 1625 O O . LEU A 1 193 ? 10.972 13.099 -3.463 1.00 74.12 193 LEU A O 1
ATOM 1629 N N . GLY A 1 194 ? 9.944 11.308 -4.344 1.00 74.00 194 GLY A N 1
ATOM 1630 C CA . GLY A 1 194 ? 9.081 11.038 -3.191 1.00 74.00 194 GLY A CA 1
ATOM 1631 C C . GLY A 1 194 ? 9.854 10.658 -1.923 1.00 74.00 194 GLY A C 1
ATOM 1632 O O . GLY A 1 194 ? 9.563 11.191 -0.853 1.00 74.00 194 GLY A O 1
ATOM 1633 N N . ILE A 1 195 ? 10.870 9.793 -2.033 1.00 78.19 195 ILE A N 1
ATOM 1634 C CA . ILE A 1 195 ? 11.764 9.433 -0.918 1.00 78.19 195 ILE A CA 1
ATOM 1635 C C . ILE A 1 195 ? 12.518 10.671 -0.423 1.00 78.19 195 ILE A C 1
ATOM 1637 O O . ILE A 1 195 ? 12.542 10.935 0.779 1.00 78.19 195 ILE A O 1
ATOM 1641 N N . PHE A 1 196 ? 13.095 11.455 -1.337 1.00 74.50 196 PHE A N 1
ATOM 1642 C CA . PHE A 1 196 ? 13.813 12.686 -1.004 1.00 74.50 196 PHE A CA 1
ATOM 1643 C C . PHE A 1 196 ? 12.913 13.700 -0.294 1.00 74.50 196 PHE A C 1
ATOM 1645 O O . PHE A 1 196 ? 13.282 14.212 0.763 1.00 74.50 196 PHE A O 1
ATOM 1652 N N . LEU A 1 197 ? 11.715 13.956 -0.827 1.00 73.69 197 LEU A N 1
ATOM 1653 C CA . LEU A 1 197 ? 10.746 14.864 -0.216 1.00 73.69 197 LEU A CA 1
ATOM 1654 C C . LEU A 1 197 ? 10.328 14.375 1.179 1.00 73.69 197 LEU A C 1
ATOM 1656 O O . LEU A 1 197 ? 10.265 15.167 2.118 1.00 73.69 197 LEU A O 1
ATOM 1660 N N . GLY A 1 198 ? 10.094 13.068 1.334 1.00 71.12 198 GLY A N 1
ATOM 1661 C CA . GLY A 1 198 ? 9.768 12.451 2.619 1.00 71.12 198 GLY A CA 1
ATOM 1662 C C . GLY A 1 198 ? 10.867 12.658 3.663 1.00 71.12 198 GLY A C 1
ATOM 1663 O O . GLY A 1 198 ? 10.578 13.086 4.780 1.00 71.12 198 GLY A O 1
ATOM 1664 N N . LEU A 1 199 ? 12.133 12.442 3.293 1.00 75.81 199 LEU A N 1
ATOM 1665 C CA . LEU A 1 199 ? 13.279 12.691 4.173 1.00 75.81 199 LEU A CA 1
ATOM 1666 C C . LEU A 1 199 ? 13.377 14.167 4.579 1.00 75.81 199 LEU A C 1
ATOM 1668 O O . LEU A 1 199 ? 13.568 14.462 5.759 1.00 75.81 199 LEU A O 1
ATOM 1672 N N . ILE A 1 200 ? 13.187 15.092 3.634 1.00 75.19 200 ILE A N 1
ATOM 1673 C CA . ILE A 1 200 ? 13.176 16.537 3.910 1.00 75.19 200 ILE A CA 1
ATOM 1674 C C . ILE A 1 200 ? 12.072 16.885 4.916 1.00 75.19 200 ILE A C 1
ATOM 1676 O O . ILE A 1 200 ? 12.330 17.582 5.898 1.00 75.19 200 ILE A O 1
ATOM 1680 N N . LEU A 1 201 ? 10.857 16.365 4.728 1.00 73.94 201 LEU A N 1
ATOM 1681 C CA . LEU A 1 201 ? 9.738 16.595 5.646 1.00 73.94 201 LEU A CA 1
ATOM 1682 C C . LEU A 1 201 ? 10.010 16.027 7.046 1.00 73.94 201 LEU A C 1
ATOM 1684 O O . LEU A 1 201 ? 9.706 16.691 8.038 1.00 73.94 201 LEU A O 1
ATOM 1688 N N . CYS A 1 202 ? 10.633 14.850 7.151 1.00 69.00 202 CYS A N 1
ATOM 1689 C CA . CYS A 1 202 ? 11.056 14.290 8.437 1.00 69.00 202 CYS A CA 1
ATOM 1690 C C . CYS A 1 202 ? 12.086 15.181 9.146 1.00 69.00 202 CYS A C 1
ATOM 1692 O O . CYS A 1 202 ? 11.982 15.399 10.355 1.00 69.00 202 CYS A O 1
ATOM 1694 N N . VAL A 1 203 ? 13.052 15.732 8.408 1.00 76.00 203 VAL A N 1
ATOM 1695 C CA . VAL A 1 203 ? 14.044 16.673 8.945 1.00 76.00 203 VAL A CA 1
ATOM 1696 C C . VAL A 1 203 ? 13.365 17.958 9.429 1.00 76.00 203 VAL A C 1
ATOM 1698 O O . VAL A 1 203 ? 13.610 18.390 10.556 1.00 76.00 203 VAL A O 1
ATOM 1701 N N . ILE A 1 204 ? 12.458 18.537 8.635 1.00 79.75 204 ILE A N 1
ATOM 1702 C CA . ILE A 1 204 ? 11.674 19.721 9.020 1.00 79.75 204 ILE A CA 1
ATOM 1703 C C . ILE A 1 204 ? 10.875 19.443 10.298 1.00 79.75 204 ILE A C 1
ATOM 1705 O O . ILE A 1 204 ? 10.920 20.236 11.240 1.00 79.75 204 ILE A O 1
ATOM 1709 N N . TYR A 1 205 ? 10.191 18.300 10.371 1.00 76.00 205 TYR A N 1
ATOM 1710 C CA . TYR A 1 205 ? 9.445 17.891 11.559 1.00 76.00 205 TYR A CA 1
ATOM 1711 C C . TYR A 1 205 ? 10.347 17.789 12.797 1.00 76.00 205 TYR A C 1
ATOM 1713 O O . TYR A 1 205 ? 10.007 18.319 13.857 1.00 76.00 205 TYR A O 1
ATOM 1721 N N . PHE A 1 206 ? 11.532 17.186 12.659 1.00 77.38 206 PHE A N 1
ATOM 1722 C CA . PHE A 1 206 ? 12.512 17.098 13.741 1.00 77.38 206 PHE A CA 1
ATOM 1723 C C . PHE A 1 206 ? 12.948 18.484 14.245 1.00 77.38 206 PHE A C 1
ATOM 1725 O O . PHE A 1 206 ? 13.029 18.707 15.457 1.00 77.38 206 PHE A O 1
ATOM 1732 N N . PHE A 1 207 ? 13.172 19.444 13.342 1.00 80.12 207 PHE A N 1
ATOM 1733 C CA . PHE A 1 207 ? 13.484 20.824 13.719 1.00 80.12 207 PHE A CA 1
ATOM 1734 C C . PHE A 1 207 ? 12.320 21.518 14.434 1.00 80.12 207 PHE A C 1
ATOM 1736 O O . PHE A 1 207 ? 12.542 22.153 15.468 1.00 80.12 207 PHE A O 1
ATOM 1743 N N . ILE A 1 208 ? 11.086 21.365 13.945 1.00 78.25 208 ILE A N 1
ATOM 1744 C CA . ILE A 1 208 ? 9.883 21.927 14.580 1.00 78.25 208 ILE A CA 1
ATOM 1745 C C . ILE A 1 208 ? 9.734 21.398 16.013 1.00 78.25 208 ILE A C 1
ATOM 1747 O O . ILE A 1 208 ? 9.532 22.179 16.946 1.00 78.25 208 ILE A O 1
ATOM 1751 N N . GLU A 1 209 ? 9.887 20.090 16.215 1.00 74.44 209 GLU A N 1
ATOM 1752 C CA . GLU A 1 209 ? 9.815 19.472 17.543 1.00 74.44 209 GLU A CA 1
ATOM 1753 C C . GLU A 1 209 ? 10.931 19.961 18.475 1.00 74.44 209 GLU A C 1
ATOM 1755 O O . GLU A 1 209 ? 10.688 20.264 19.648 1.00 74.44 209 GLU A O 1
ATOM 1760 N N . LYS A 1 210 ? 12.153 20.134 17.958 1.00 76.00 210 LYS A N 1
ATOM 1761 C CA . LYS A 1 210 ? 13.271 20.697 18.728 1.00 76.00 210 LYS A CA 1
ATOM 1762 C C . LYS A 1 210 ? 12.993 22.140 19.171 1.00 76.00 210 LYS A C 1
ATOM 1764 O O . LYS A 1 210 ? 13.293 22.494 20.313 1.00 76.00 210 LYS A O 1
ATOM 1769 N N . ILE A 1 211 ? 12.376 22.958 18.314 1.00 80.00 211 ILE A N 1
ATOM 1770 C CA . ILE A 1 211 ? 11.984 24.340 18.636 1.00 80.00 211 ILE A CA 1
ATOM 1771 C C . ILE A 1 211 ? 10.886 24.366 19.706 1.00 80.00 211 ILE A C 1
ATOM 1773 O O . ILE A 1 211 ? 11.011 25.114 20.679 1.00 80.00 211 ILE A O 1
ATOM 1777 N N . LYS A 1 212 ? 9.844 23.530 19.586 1.00 73.56 212 LYS A N 1
ATOM 1778 C CA . LYS A 1 212 ? 8.780 23.428 20.603 1.00 73.56 212 LYS A CA 1
ATOM 1779 C C . LYS A 1 212 ? 9.345 23.061 21.975 1.00 73.56 212 LYS A C 1
ATOM 1781 O O . LYS A 1 212 ? 9.039 23.738 22.955 1.00 73.56 212 LYS A O 1
ATOM 1786 N N . LYS A 1 213 ? 10.223 22.053 22.044 1.00 72.81 213 LYS A N 1
ATOM 1787 C CA . LYS A 1 213 ? 10.883 21.641 23.297 1.00 72.81 213 LYS A CA 1
ATOM 1788 C C . LYS A 1 213 ? 11.718 22.769 23.907 1.00 72.81 213 LYS A C 1
ATOM 1790 O O . LYS A 1 213 ? 11.651 22.985 25.114 1.00 72.81 213 LYS A O 1
ATOM 1795 N N . LYS A 1 214 ? 12.444 23.536 23.085 1.00 68.88 214 LYS A N 1
ATOM 1796 C CA . LYS A 1 214 ? 13.222 24.701 23.541 1.00 68.88 214 LYS A CA 1
ATOM 1797 C C . LYS A 1 214 ? 12.328 25.828 24.073 1.00 68.88 214 LYS A C 1
ATOM 1799 O O . LYS A 1 214 ? 12.652 26.426 25.093 1.00 68.88 214 LYS A O 1
ATOM 1804 N N . LYS A 1 215 ? 11.185 26.089 23.429 1.00 65.44 215 LYS A N 1
ATOM 1805 C CA . LYS A 1 215 ? 10.207 27.095 23.878 1.00 65.44 215 LYS A CA 1
ATOM 1806 C C . LYS A 1 215 ? 9.571 26.713 25.219 1.00 65.44 215 LYS A C 1
ATOM 1808 O O . LYS A 1 215 ? 9.445 27.566 26.090 1.00 65.44 215 LYS A O 1
ATOM 1813 N N . ILE A 1 216 ? 9.244 25.433 25.406 1.00 65.75 216 ILE A N 1
ATOM 1814 C CA . ILE A 1 216 ? 8.749 24.890 26.680 1.00 65.75 216 ILE A CA 1
ATOM 1815 C C . ILE A 1 216 ? 9.814 25.021 27.778 1.00 65.75 216 ILE A C 1
ATOM 1817 O O . ILE A 1 216 ? 9.513 25.516 28.860 1.00 65.75 216 ILE A O 1
ATOM 1821 N N . TYR A 1 217 ? 11.066 24.644 27.499 1.00 63.09 217 TYR A N 1
ATOM 1822 C CA . TYR A 1 217 ? 12.168 24.789 28.455 1.00 63.09 217 TYR A CA 1
ATOM 1823 C C . TYR A 1 217 ? 12.387 26.251 28.873 1.00 63.09 217 TYR A C 1
ATOM 1825 O O . TYR A 1 217 ? 12.478 26.535 30.065 1.00 63.09 217 TYR A O 1
ATOM 1833 N N . ASN A 1 218 ? 12.396 27.185 27.916 1.00 62.88 218 ASN A N 1
ATOM 1834 C CA . ASN A 1 218 ? 12.522 28.614 28.209 1.00 62.88 218 ASN A CA 1
ATOM 1835 C C . ASN A 1 218 ? 11.350 29.139 29.051 1.00 62.88 218 ASN A C 1
ATOM 1837 O O . ASN A 1 218 ? 11.582 29.887 29.993 1.00 62.88 218 ASN A O 1
ATOM 1841 N N . TYR A 1 219 ? 10.119 28.698 28.779 1.00 65.94 219 TYR A N 1
ATOM 1842 C CA . TYR A 1 219 ? 8.949 29.059 29.583 1.00 65.94 219 TYR A CA 1
ATOM 1843 C C . TYR A 1 219 ? 9.062 28.568 31.039 1.00 65.94 219 TYR A C 1
ATOM 1845 O O . TYR A 1 219 ? 8.817 29.331 31.972 1.00 65.94 219 TYR A O 1
ATOM 1853 N N . TYR A 1 220 ? 9.500 27.322 31.264 1.00 59.66 220 TYR A N 1
ATOM 1854 C CA . TYR A 1 220 ? 9.760 26.810 32.618 1.00 59.66 220 TYR A CA 1
ATOM 1855 C C . TYR A 1 220 ? 10.934 27.521 33.308 1.00 59.66 220 TYR A C 1
ATOM 1857 O O . TYR A 1 220 ? 10.890 27.757 34.516 1.00 59.66 220 TYR A O 1
ATOM 1865 N N . PHE A 1 221 ? 11.971 27.892 32.558 1.00 66.62 221 PHE A N 1
ATOM 1866 C CA . PHE A 1 221 ? 13.112 28.642 33.077 1.00 66.62 221 PHE A CA 1
ATOM 1867 C C . PHE A 1 221 ? 12.727 30.075 33.488 1.00 66.62 221 PHE A C 1
ATOM 1869 O O . PHE A 1 221 ? 13.143 30.540 34.547 1.00 66.62 221 PHE A O 1
ATOM 1876 N N . GLU A 1 222 ? 11.883 30.757 32.710 1.00 64.69 222 GLU A N 1
ATOM 1877 C CA . GLU A 1 222 ? 11.336 32.079 33.049 1.00 64.69 222 GLU A CA 1
ATOM 1878 C C . GLU A 1 222 ? 10.375 32.024 34.247 1.00 64.69 222 GLU A C 1
ATOM 1880 O O . GLU A 1 222 ? 10.465 32.863 35.145 1.00 64.69 222 GLU A O 1
ATOM 1885 N N . LEU A 1 223 ? 9.526 30.993 34.338 1.00 57.22 223 LEU A N 1
ATOM 1886 C CA . LEU A 1 223 ? 8.671 30.751 35.509 1.00 57.22 223 LEU A CA 1
ATOM 1887 C C . LEU A 1 223 ? 9.474 30.545 36.803 1.00 57.22 223 LEU A C 1
ATOM 1889 O O . LEU A 1 223 ? 9.027 30.983 37.863 1.00 57.22 223 LEU A O 1
ATOM 1893 N N . ASN A 1 224 ? 10.650 29.917 36.720 1.00 55.75 224 ASN A N 1
ATOM 1894 C CA . ASN A 1 224 ? 11.545 29.698 37.861 1.00 55.75 224 ASN A CA 1
ATOM 1895 C C . ASN A 1 224 ? 12.434 30.911 38.196 1.00 55.75 224 ASN A C 1
ATOM 1897 O O . ASN A 1 224 ? 13.019 30.948 39.276 1.00 55.75 224 ASN A O 1
ATOM 1901 N N . LYS A 1 225 ? 12.524 31.913 37.309 1.00 55.38 225 LYS A N 1
ATOM 1902 C CA . LYS A 1 225 ? 13.231 33.183 37.552 1.00 55.38 225 LYS A CA 1
ATOM 1903 C C . LYS A 1 225 ? 12.348 34.287 38.142 1.00 55.38 225 LYS A C 1
ATOM 1905 O O . LYS A 1 225 ? 12.890 35.288 38.604 1.00 55.38 225 LYS A O 1
ATOM 1910 N N . SER A 1 226 ? 11.020 34.140 38.144 1.00 46.72 226 SER A N 1
ATOM 1911 C CA . SER A 1 226 ? 10.124 35.149 38.724 1.00 46.72 226 SER A CA 1
ATOM 1912 C C . SER A 1 226 ? 10.227 35.163 40.265 1.00 46.72 226 SER A C 1
ATOM 1914 O O . SER A 1 226 ? 9.904 34.159 40.906 1.00 46.72 226 SER A O 1
ATOM 1916 N N . PRO A 1 227 ? 10.631 36.282 40.899 1.00 52.84 227 PRO A N 1
ATOM 1917 C CA . PRO A 1 227 ? 10.883 36.353 42.344 1.00 52.84 227 PRO A CA 1
ATOM 1918 C C . PRO A 1 227 ? 9.621 36.277 43.229 1.00 52.84 227 PRO A C 1
ATOM 1920 O O . PRO A 1 227 ? 9.734 36.186 44.451 1.00 52.84 227 PRO A O 1
ATOM 1923 N N . ASN A 1 228 ? 8.412 36.255 42.658 1.00 49.47 228 ASN A N 1
ATOM 1924 C CA . ASN A 1 228 ? 7.166 36.414 43.422 1.00 49.47 228 ASN A CA 1
ATOM 1925 C C . ASN A 1 228 ? 6.558 35.133 44.020 1.00 49.47 228 ASN A C 1
ATOM 1927 O O . ASN A 1 228 ? 5.490 35.196 44.628 1.00 49.47 228 ASN A O 1
ATOM 1931 N N . ARG A 1 229 ? 7.219 33.969 43.936 1.00 48.56 229 ARG A N 1
ATOM 1932 C CA . ARG A 1 229 ? 6.687 32.716 44.517 1.00 48.56 229 ARG A CA 1
ATOM 1933 C C . ARG A 1 229 ? 7.193 32.335 45.911 1.00 48.56 229 ARG A C 1
ATOM 1935 O O . ARG A 1 229 ? 6.776 31.303 46.426 1.00 48.56 229 ARG A O 1
ATOM 1942 N N . LYS A 1 230 ? 7.992 33.173 46.581 1.00 40.53 230 LYS A N 1
ATOM 1943 C CA . LYS A 1 230 ? 8.294 32.971 48.015 1.00 40.53 230 LYS A CA 1
ATOM 1944 C C . LYS A 1 230 ? 7.160 33.397 48.963 1.00 40.53 230 LYS A C 1
ATOM 1946 O O . LYS A 1 230 ? 7.218 33.055 50.138 1.00 40.53 230 LYS A O 1
ATOM 1951 N N . TYR A 1 231 ? 6.113 34.074 48.478 1.00 43.28 231 TYR A N 1
ATOM 1952 C CA . TYR A 1 231 ? 5.069 34.648 49.343 1.00 43.28 231 TYR A CA 1
ATOM 1953 C C . TYR A 1 231 ? 3.749 33.865 49.422 1.00 43.28 231 TYR A C 1
ATOM 1955 O O . TYR A 1 231 ? 2.940 34.161 50.294 1.00 43.28 231 TYR A O 1
ATOM 1963 N N . PHE A 1 232 ? 3.529 32.840 48.589 1.00 42.00 232 PHE A N 1
ATOM 1964 C CA . PHE A 1 232 ? 2.252 32.104 48.591 1.00 42.00 232 PHE A CA 1
ATOM 1965 C C . PHE A 1 232 ? 2.208 30.861 49.493 1.00 42.00 232 PHE A C 1
ATOM 1967 O O . PHE A 1 232 ? 1.122 30.376 49.783 1.00 42.00 232 PHE A O 1
ATOM 1974 N N . TYR A 1 233 ? 3.348 30.380 50.000 1.00 40.56 233 TYR A N 1
ATOM 1975 C CA . TYR A 1 233 ? 3.389 29.208 50.892 1.00 40.56 233 TYR A CA 1
ATOM 1976 C C . TYR A 1 233 ? 3.438 29.537 52.390 1.00 40.56 233 TYR A C 1
ATOM 1978 O O . TYR A 1 233 ? 3.466 28.624 53.205 1.00 40.56 233 TYR A O 1
ATOM 1986 N N . LYS A 1 234 ? 3.437 30.821 52.781 1.00 37.97 234 LYS A N 1
ATOM 1987 C CA . LYS A 1 234 ? 3.580 31.215 54.196 1.00 37.97 234 LYS A CA 1
ATOM 1988 C C . LYS A 1 234 ? 2.296 31.728 54.863 1.00 37.97 234 LYS A C 1
ATOM 1990 O O . LYS A 1 234 ? 2.371 32.224 55.977 1.00 37.97 234 LYS A O 1
ATOM 1995 N N . LYS A 1 235 ? 1.130 31.630 54.208 1.00 39.81 235 LYS A N 1
ATOM 1996 C CA . LYS A 1 235 ? -0.141 32.176 54.734 1.00 39.81 235 LYS A CA 1
ATOM 1997 C C . LYS A 1 235 ? -1.285 31.162 54.882 1.00 39.81 235 LYS A C 1
ATOM 1999 O O . LYS A 1 235 ? -2.432 31.572 54.990 1.00 39.81 235 LYS A O 1
ATOM 2004 N N . SER A 1 236 ? -0.985 29.860 54.901 1.00 41.81 236 SER A N 1
ATOM 2005 C CA . SER A 1 236 ? -1.973 28.795 55.169 1.00 41.81 236 SER A CA 1
ATOM 2006 C C . SER A 1 236 ? -1.656 27.947 56.407 1.00 41.81 236 SER A C 1
ATOM 2008 O O . SER A 1 236 ? -2.251 26.892 56.593 1.00 41.81 236 SER A O 1
ATOM 2010 N N . THR A 1 237 ? -0.715 28.386 57.243 1.00 46.28 237 THR A N 1
ATOM 2011 C CA . THR A 1 237 ? -0.425 27.772 58.546 1.00 46.28 237 THR A CA 1
ATOM 2012 C C . THR A 1 237 ? -0.100 28.870 59.548 1.00 46.28 237 THR A C 1
ATOM 2014 O O . THR A 1 237 ? 1.071 29.120 59.835 1.00 46.28 237 THR A O 1
ATOM 2017 N N . GLN A 1 238 ? -1.135 29.576 59.990 1.00 38.16 238 GLN A N 1
ATOM 2018 C CA . GLN A 1 238 ? -1.254 30.220 61.298 1.00 38.16 238 GLN A CA 1
ATOM 2019 C C . GLN A 1 238 ? -2.713 30.613 61.497 1.00 38.16 238 GLN A C 1
ATOM 2021 O O . GLN A 1 238 ? -3.289 31.170 60.535 1.00 38.16 238 GLN A O 1
#

Secondary structure (DSSP, 8-state):
-HHHHHHHHHHHHHGGGGGGT-HHHHHHHHHHHHHHHHHHHGGG----SS-SSHHHHHHHHHHHHHHHHHHHTSSSHHHHHHHHHHHHHHHHHHHHHHHHHHT-HHHHHHHHHHHHHHHHHHHHHHHHHHHHHTTTTTT--------TTHHHHHHHHHHHHHHHHH--SGGGHHHHHHHHHHHHHTT-HHHHHHHHHHHHHHHHHHHHHHHHHHHHHHHHHHHHH-GGGGSSSSSS--

pLDDT: mean 78.84, std 12.42, range [37.97, 95.69]

Foldseek 3Di:
DVVLLLQLLLLQQQLLLCVLPDPVSSVVSNVVSLVSLCVVCVVVADQDLADPDPVVRVVVVVVLVVLQVVLVVDPDNVVSVVVSVVVSVVVSSVVRSVVSCVVPVVSVVSSLVSNLVNLLVNLVVLLVVLCVVCCVVVPNGDLPADDSCLVVLLVSLVSLVVNVVVDPDPSSVSSVVSSVNSCVSNVNVVSVVVVVVVVVVVVVVVVVVVVVVVVVVVVVVVVVPDPPPVPPPPPPPD

Sequence (238 aa):
MTKIKTVSNFLVGFSYTLLLYNKIYFGVTLLVGLFSLFFLERHKFKFNFVYNEKQTNIFFFLTLILFFVSSILSIKPDRSFEVIFYFIAFILININFLKLLINNEESFNEIIKFFVISTILNITVIFFYDLYQSGFLSGSFSFQEIRKYKGVLNIVTIFVILLVFFKRTIFFVIPLLFLFPSLYISNSNAPLLGIFLGLILCVIYFFIEKIKKKKIYNYYFELNKSPNRKYFYKKSTQ